Protein AF-0000000067511316 (afdb_homodimer)

pLDDT: mean 95.69, std 5.36, range [67.56, 98.88]

Radius of gyration: 19.48 Å; Cα contacts (8 Å, |Δi|>4): 584; chains: 2; bounding box: 43×62×42 Å

Nearest PDB structures (foldseek):
  1z4e-assembly1_B  TM=8.616E-01  e=7.089E-10  Halalkalibacterium halodurans C-125
  2dxq-assembly1_B  TM=8.647E-01  e=6.134E-09  Agrobacterium fabrum str. C58
  6yug-assembly1_B  TM=8.055E-01  e=1.923E-08  Cryptosporidium parvum Iowa II
  2b3v-assembly1_A  TM=7.896E-01  e=1.805E-08  Homo sapiens
  2q4v-assembly1_A  TM=8.116E-01  e=1.375E-07  Homo sapiens

Solvent-accessible surface area (backbone atoms only — not comparable to full-atom values): 16440 Å² total; per-residue (Å²): 74,81,44,77,72,53,80,86,40,46,70,51,48,44,50,32,35,34,75,50,71,65,42,80,50,56,67,67,58,29,48,53,35,45,67,58,43,75,76,33,88,55,47,46,69,40,24,32,22,40,81,87,78,60,45,70,44,30,40,34,34,32,31,65,36,77,51,62,63,53,75,46,26,30,35,51,77,44,76,41,42,31,72,95,58,52,96,68,54,55,70,58,51,47,51,50,51,50,49,52,53,35,46,75,70,65,32,36,30,41,31,39,72,41,55,63,83,45,56,68,60,50,52,54,42,45,73,72,62,29,47,67,85,42,53,24,35,39,34,39,33,59,59,66,80,54,88,82,83,128,74,79,44,78,72,54,80,85,41,45,70,53,49,45,50,33,34,34,73,50,70,65,41,81,50,55,68,66,58,28,48,52,34,44,65,59,42,74,76,32,89,55,47,46,68,43,25,32,22,40,82,87,77,60,44,71,44,30,40,36,35,31,31,65,37,77,52,63,62,53,74,45,25,31,35,51,75,43,76,42,41,32,72,94,59,52,95,68,55,54,68,58,50,48,52,51,52,50,49,52,53,36,46,75,69,65,32,35,30,42,31,36,72,41,54,64,83,45,58,68,59,50,53,53,41,45,75,72,62,29,46,67,86,42,52,24,35,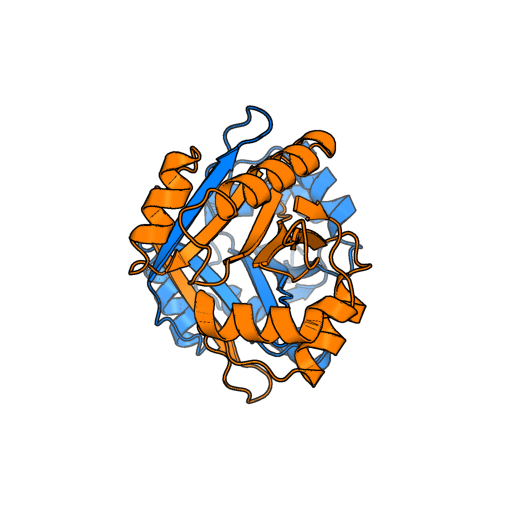38,34,41,32,60,59,66,81,56,88,81,81,129

Secondary structure (DSSP, 8-state):
-EE---GGGHHHHHHHIIIII-----HHHHHHHHHHHTT-TTEEEEEEE-TTT--EEEEEEEEEE--SSS--EEEEEEEEE-GGG-SSSHHHHHHHHHHHHHHHTT--EEEEEEETT-HHHHHHHHHTT-EEEEEEEEEEEESSS-----/-EE---GGGHHHHHHHIIIII-----HHHHHHHHHHHTT-TTEEEEEEE-TTT--EEEEEEEEEE--SSS--EEEEEEEEE-GGG-SSSHHHHHHHHHHHHHHHTT--EEEEEEETT-HHHHHHHHHTT-EEEEEEEEEEEESSS-----

Structure (mmCIF, N/CA/C/O backbone):
data_AF-0000000067511316-model_v1
#
loop_
_entity.id
_entity.type
_entity.pdbx_description
1 polymer 'N-acetyltransferase domain-containing protein'
#
loop_
_atom_site.group_PDB
_atom_site.id
_atom_site.type_symbol
_atom_site.label_atom_id
_atom_site.label_alt_id
_atom_site.label_comp_id
_atom_site.label_asym_id
_atom_site.label_entity_id
_atom_site.label_seq_id
_atom_site.pdbx_PDB_ins_code
_atom_site.Cartn_x
_atom_site.Cartn_y
_atom_site.Cartn_z
_atom_site.occupancy
_atom_site.B_iso_or_equiv
_atom_site.auth_seq_id
_atom_site.auth_comp_id
_atom_site.auth_asym_id
_atom_site.auth_atom_id
_atom_site.pdbx_PDB_model_num
ATOM 1 N N . MET A 1 1 ? 6.098 21.312 16.406 1 96.5 1 MET A N 1
ATOM 2 C CA . MET A 1 1 ? 6.863 20.25 17.062 1 96.5 1 MET A CA 1
ATOM 3 C C . MET A 1 1 ? 6.242 18.891 16.797 1 96.5 1 MET A C 1
ATOM 5 O O . MET A 1 1 ? 5.023 18.781 16.625 1 96.5 1 MET A O 1
ATOM 9 N N . LEU A 1 2 ? 7.082 17.859 16.734 1 98.38 2 LEU A N 1
ATOM 10 C CA . LEU A 1 2 ? 6.641 16.484 16.516 1 98.38 2 LEU A CA 1
ATOM 11 C C . LEU A 1 2 ? 5.957 15.93 17.75 1 98.38 2 LEU A C 1
ATOM 13 O O . LEU A 1 2 ? 6.438 16.125 18.875 1 98.38 2 LEU A O 1
ATOM 17 N N . ARG A 1 3 ? 4.859 15.258 17.594 1 98.06 3 ARG A N 1
ATOM 18 C CA . ARG A 1 3 ? 4.129 14.617 18.672 1 98.06 3 ARG A CA 1
ATOM 19 C C . ARG A 1 3 ? 3.199 13.531 18.141 1 98.06 3 ARG A C 1
ATOM 21 O O . ARG A 1 3 ? 2.982 13.43 16.938 1 98.06 3 ARG A O 1
ATOM 28 N N . PRO A 1 4 ? 2.674 12.656 19.078 1 97.56 4 PRO A N 1
ATOM 29 C CA . PRO A 1 4 ? 1.678 11.68 18.625 1 97.56 4 PRO A CA 1
ATOM 30 C C . PRO A 1 4 ? 0.375 12.328 18.172 1 97.56 4 PRO A C 1
ATOM 32 O O . PRO A 1 4 ? 0.027 13.422 18.641 1 97.56 4 PRO A O 1
ATOM 35 N N . LEU A 1 5 ? -0.287 11.711 17.25 1 97.56 5 LEU A N 1
ATOM 36 C CA . LEU A 1 5 ? -1.616 12.133 16.844 1 97.56 5 LEU A CA 1
ATOM 37 C C . LEU A 1 5 ? -2.645 11.867 17.938 1 97.56 5 LEU A C 1
ATOM 39 O O . LEU A 1 5 ? -2.553 10.867 18.641 1 97.56 5 LEU A O 1
ATOM 43 N N . SER A 1 6 ? -3.557 12.781 18.094 1 96.06 6 SER A N 1
ATOM 44 C CA . SER A 1 6 ? -4.625 12.602 19.078 1 96.06 6 SER A CA 1
ATOM 45 C C . SER A 1 6 ? -6 12.727 18.422 1 96.06 6 SER A C 1
ATOM 47 O O . SER A 1 6 ? -6.121 13.258 17.328 1 96.06 6 SER A O 1
ATOM 49 N N . LYS A 1 7 ? -6.973 12.242 19.156 1 96.44 7 LYS A N 1
ATOM 50 C CA . LYS A 1 7 ? -8.344 12.305 18.641 1 96.44 7 LYS A CA 1
ATOM 51 C C . LYS A 1 7 ? -8.773 13.75 18.422 1 96.44 7 LYS A C 1
ATOM 53 O O . LYS A 1 7 ? -9.539 14.047 17.5 1 96.44 7 LYS A O 1
ATOM 58 N N . THR A 1 8 ? -8.25 14.633 19.203 1 97 8 THR A N 1
ATOM 59 C CA . THR A 1 8 ? -8.617 16.047 19.125 1 97 8 THR A CA 1
ATOM 60 C C . THR A 1 8 ? -8.078 16.672 17.859 1 97 8 THR A C 1
ATOM 62 O O . THR A 1 8 ? -8.477 17.781 17.484 1 97 8 THR A O 1
ATOM 65 N N . ASP A 1 9 ? -7.227 15.984 17.109 1 98.38 9 ASP A N 1
ATOM 66 C CA . ASP A 1 9 ? -6.641 16.484 15.875 1 98.38 9 ASP A CA 1
ATOM 67 C C . ASP A 1 9 ? -7.562 16.234 14.688 1 98.38 9 ASP A C 1
ATOM 69 O O . ASP A 1 9 ? -7.352 16.781 13.602 1 98.38 9 ASP A O 1
ATOM 73 N N . CYS A 1 10 ? -8.625 15.492 14.867 1 98.25 10 CYS A N 1
ATOM 74 C CA . CYS A 1 10 ? -9.422 14.984 13.758 1 98.25 10 CYS A CA 1
ATOM 75 C C . CYS A 1 10 ? -10.023 16.125 12.938 1 98.25 10 CYS A C 1
ATOM 77 O O . CYS A 1 10 ? -9.969 16.109 11.711 1 98.25 10 CYS A O 1
ATOM 79 N N . PRO A 1 11 ? -10.547 17.188 13.57 1 98.12 11 PRO A N 1
ATOM 80 C CA . PRO A 1 11 ? -11.07 18.281 12.742 1 98.12 11 PRO A CA 1
ATOM 81 C C . PRO A 1 11 ? -9.992 18.922 11.867 1 98.12 11 PRO A C 1
ATOM 83 O O . PRO A 1 11 ? -10.242 19.219 10.695 1 98.12 11 PRO A O 1
ATOM 86 N N . MET A 1 12 ? -8.844 19.109 12.445 1 98.06 12 MET A N 1
ATOM 87 C CA . MET A 1 12 ? -7.77 19.719 11.664 1 98.06 12 MET A CA 1
ATOM 88 C C . MET A 1 12 ? -7.238 18.75 10.617 1 98.06 12 MET A C 1
ATOM 90 O O . MET A 1 12 ? -6.848 19.156 9.523 1 98.06 12 MET A O 1
ATOM 94 N N . LEU A 1 13 ? -7.234 17.406 10.938 1 98.19 13 LEU A N 1
ATOM 95 C CA . LEU A 1 13 ? -6.887 16.406 9.945 1 98.19 13 LEU A CA 1
ATOM 96 C C . LEU A 1 13 ? -7.797 16.5 8.727 1 98.19 13 LEU A C 1
ATOM 98 O O . LEU A 1 13 ? -7.332 16.391 7.59 1 98.19 13 LEU A O 1
ATOM 102 N N . GLN A 1 14 ? -9.062 16.688 9.016 1 98 14 GLN A N 1
ATOM 103 C CA . GLN A 1 14 ? -10.023 16.828 7.93 1 98 14 GLN A CA 1
ATOM 104 C C . GLN A 1 14 ? -9.656 18.016 7.035 1 98 14 GLN A C 1
ATOM 106 O O . GLN A 1 14 ? -9.672 17.891 5.805 1 98 14 GLN A O 1
ATOM 111 N N . GLU A 1 15 ? -9.32 19.109 7.633 1 97.94 15 GLU A N 1
ATOM 112 C CA . GLU A 1 15 ? -8.953 20.328 6.91 1 97.94 15 GLU A CA 1
ATOM 113 C C . GLU A 1 15 ? -7.676 20.109 6.098 1 97.94 15 GLU A C 1
ATOM 115 O O . GLU A 1 15 ? -7.602 20.516 4.934 1 97.94 15 GLU A O 1
ATOM 120 N N . ILE A 1 16 ? -6.719 19.484 6.688 1 98.06 16 ILE A N 1
ATOM 121 C CA . ILE A 1 16 ? -5.445 19.219 6.023 1 98.06 16 ILE A CA 1
ATOM 122 C C . ILE A 1 16 ? -5.668 18.312 4.816 1 98.06 16 ILE A C 1
ATOM 124 O O . ILE A 1 16 ? -5.152 18.578 3.729 1 98.06 16 ILE A O 1
ATOM 128 N N . ASN A 1 17 ? -6.473 17.219 5.008 1 96.5 17 ASN A N 1
ATOM 129 C CA . ASN A 1 17 ? -6.762 16.312 3.902 1 96.5 17 ASN A CA 1
ATOM 130 C C . ASN A 1 17 ? -7.445 17.031 2.746 1 96.5 17 ASN A C 1
ATOM 132 O O . ASN A 1 17 ? -7.098 16.828 1.583 1 96.5 17 ASN A O 1
ATOM 136 N N . ALA A 1 18 ? -8.336 17.906 3.051 1 96.25 18 ALA A N 1
ATOM 137 C CA . ALA A 1 18 ? -9.078 18.641 2.029 1 96.25 18 ALA A CA 1
ATOM 138 C C . ALA A 1 18 ? -8.18 19.641 1.314 1 96.25 18 ALA A C 1
ATOM 140 O O . ALA A 1 18 ? -8.117 19.656 0.083 1 96.25 18 ALA A O 1
ATOM 141 N N . LYS A 1 19 ? -7.418 20.422 2.008 1 96.75 19 LYS A N 1
ATOM 142 C CA . LYS A 1 19 ? -6.699 21.562 1.459 1 96.75 19 LYS A CA 1
ATOM 143 C C . LYS A 1 19 ? -5.367 21.125 0.849 1 96.75 19 LYS A C 1
ATOM 145 O O . LYS A 1 19 ? -4.926 21.703 -0.151 1 96.75 19 LYS A O 1
ATOM 150 N N . ALA A 1 20 ? -4.73 20.141 1.472 1 95.56 20 ALA A N 1
ATOM 151 C CA . ALA A 1 20 ? -3.381 19.781 1.038 1 95.56 20 ALA A CA 1
ATOM 152 C C . ALA A 1 20 ? -3.406 18.594 0.072 1 95.56 20 ALA A C 1
ATOM 154 O O . ALA A 1 20 ? -2.551 18.5 -0.811 1 95.56 20 ALA A O 1
ATOM 155 N N . LEU A 1 21 ? -4.391 17.688 0.245 1 92.75 21 LEU A N 1
ATOM 156 C CA . LEU A 1 21 ? -4.402 16.469 -0.565 1 92.75 21 LEU A CA 1
ATOM 157 C C . LEU A 1 21 ? -5.594 16.469 -1.519 1 92.75 21 LEU A C 1
ATOM 159 O O . LEU A 1 21 ? -5.613 15.703 -2.488 1 92.75 21 LEU A O 1
ATOM 163 N N . GLY A 1 22 ? -6.57 17.266 -1.251 1 92.25 22 GLY A N 1
ATOM 164 C CA . GLY A 1 22 ? -7.754 17.328 -2.094 1 92.25 22 GLY A CA 1
ATOM 165 C C . GLY A 1 22 ? -8.773 16.266 -1.774 1 92.25 22 GLY A C 1
ATOM 166 O O . GLY A 1 22 ? -9.617 15.93 -2.609 1 92.25 22 GLY A O 1
ATOM 167 N N . TYR A 1 23 ? -8.672 15.617 -0.625 1 92.06 23 TYR A N 1
ATOM 168 C CA . TYR A 1 23 ? -9.586 14.555 -0.234 1 92.06 23 TYR A CA 1
ATOM 169 C C . TYR A 1 23 ? -10.664 15.086 0.708 1 92.06 23 TYR A C 1
ATOM 171 O O . TYR A 1 23 ? -10.367 15.516 1.821 1 92.06 23 TYR A O 1
ATOM 179 N N . LEU A 1 24 ? -11.828 15.016 0.201 1 91.44 24 LEU A N 1
ATOM 180 C CA . LEU A 1 24 ? -12.969 15.398 1.026 1 91.44 24 LEU A CA 1
ATOM 181 C C . LEU A 1 24 ? -13.523 14.203 1.786 1 91.44 24 LEU A C 1
ATOM 183 O O . LEU A 1 24 ? -13.969 13.227 1.176 1 91.44 24 LEU A O 1
ATOM 187 N N . VAL A 1 25 ? -13.43 14.203 3.07 1 92.81 25 VAL A N 1
ATOM 188 C CA . VAL A 1 25 ? -13.891 13.117 3.92 1 92.81 25 VAL A CA 1
ATOM 189 C C . VAL A 1 25 ? -14.766 13.672 5.047 1 92.81 25 VAL A C 1
ATOM 191 O O . VAL A 1 25 ? -14.516 14.773 5.547 1 92.81 25 VAL A O 1
ATOM 194 N N . SER A 1 26 ? -15.805 12.969 5.375 1 95.31 26 SER A N 1
ATOM 195 C CA . SER A 1 26 ? -16.609 13.383 6.523 1 95.31 26 SER A CA 1
ATOM 196 C C . SER A 1 26 ? -15.828 13.227 7.824 1 95.31 26 SER A C 1
ATOM 198 O O . SER A 1 26 ? -15 12.32 7.953 1 95.31 26 SER A O 1
ATOM 200 N N . LEU A 1 27 ? -16.125 14.117 8.742 1 97.19 27 LEU A N 1
ATOM 201 C CA . LEU A 1 27 ? -15.477 14.031 10.047 1 97.19 27 LEU A CA 1
ATOM 202 C C . LEU A 1 27 ? -15.812 12.703 10.727 1 97.19 27 LEU A C 1
ATOM 204 O O . LEU A 1 27 ? -14.961 12.109 11.391 1 97.19 27 LEU A O 1
ATOM 208 N N . ASP A 1 28 ? -17 12.227 10.508 1 97.25 28 ASP A N 1
ATOM 209 C CA . ASP A 1 28 ? -17.438 10.961 11.094 1 97.25 28 ASP A CA 1
ATOM 210 C C . ASP A 1 28 ? -16.578 9.797 10.586 1 97.25 28 ASP A C 1
ATOM 212 O O . ASP A 1 28 ? -16.094 8.992 11.383 1 97.25 28 ASP A O 1
ATOM 216 N N . LEU A 1 29 ? -16.422 9.734 9.336 1 95.25 29 LEU A N 1
ATOM 217 C CA . LEU A 1 29 ? -15.602 8.672 8.766 1 95.25 29 LEU A CA 1
ATOM 218 C C . LEU A 1 29 ? -14.156 8.789 9.242 1 95.25 29 LEU A C 1
ATOM 220 O O . LEU A 1 29 ? -13.539 7.789 9.617 1 95.25 29 LEU A O 1
ATOM 224 N N . LEU A 1 30 ? -13.664 9.992 9.242 1 97.19 30 LEU A N 1
ATOM 225 C CA . LEU A 1 30 ? -12.289 10.234 9.664 1 97.19 30 LEU A CA 1
ATOM 226 C C . LEU A 1 30 ? -12.078 9.789 11.109 1 97.19 30 LEU A C 1
ATOM 228 O O . LEU A 1 30 ? -11.094 9.117 11.422 1 97.19 30 LEU A O 1
ATOM 232 N N . GLU A 1 31 ? -12.969 10.117 11.984 1 97.94 31 GLU A N 1
ATOM 233 C CA . GLU A 1 31 ? -12.852 9.742 13.391 1 97.94 31 GLU A CA 1
ATOM 234 C C . GLU A 1 31 ? -12.922 8.227 13.57 1 97.94 31 GLU A C 1
ATOM 236 O O . GLU A 1 31 ? -12.203 7.664 14.398 1 97.94 31 GLU A O 1
ATOM 241 N N . ARG A 1 32 ? -13.758 7.613 12.82 1 97 32 ARG A N 1
ATOM 242 C CA . ARG A 1 32 ? -13.859 6.156 12.875 1 97 32 ARG A CA 1
ATOM 243 C C . ARG A 1 32 ? -12.555 5.504 12.422 1 97 32 ARG A C 1
ATOM 245 O O . ARG A 1 32 ? -12.07 4.574 13.07 1 97 32 ARG A O 1
ATOM 252 N N . GLN A 1 33 ? -12.078 6.016 11.336 1 97.44 33 GLN A N 1
ATOM 253 C CA . GLN A 1 33 ? -10.805 5.504 10.836 1 97.44 33 GLN A CA 1
ATOM 254 C C . GLN A 1 33 ? -9.688 5.711 11.859 1 97.44 33 GLN A C 1
ATOM 256 O O . GLN A 1 33 ? -8.914 4.797 12.133 1 97.44 33 GLN A O 1
ATOM 261 N N . TYR A 1 34 ? -9.648 6.941 12.398 1 98.06 34 TYR A N 1
ATOM 262 C CA . TYR A 1 34 ? -8.641 7.273 13.398 1 98.06 34 TYR A CA 1
ATOM 263 C C . TYR A 1 34 ? -8.688 6.285 14.562 1 98.06 34 TYR A C 1
ATOM 265 O O . TYR A 1 34 ? -7.656 5.723 14.945 1 98.06 34 TYR A O 1
ATOM 273 N N . GLU A 1 35 ? -9.797 6.023 15.125 1 97.62 35 GLU A N 1
ATOM 274 C CA . GLU A 1 35 ? -9.961 5.168 16.297 1 97.62 35 GLU A CA 1
ATOM 275 C C . GLU A 1 35 ? -9.5 3.742 16.016 1 97.62 35 GLU A C 1
ATOM 277 O O . GLU A 1 35 ? -8.891 3.1 16.859 1 97.62 35 GLU A O 1
ATOM 282 N N . ARG A 1 36 ? -9.742 3.326 14.898 1 97.12 36 ARG A N 1
ATOM 283 C CA . ARG A 1 36 ? -9.391 1.958 14.531 1 97.12 36 ARG A CA 1
ATOM 284 C C . ARG A 1 36 ? -7.898 1.832 14.242 1 97.12 36 ARG A C 1
ATOM 286 O O . ARG A 1 36 ? -7.25 0.886 14.695 1 97.12 36 ARG A O 1
ATOM 293 N N . LEU A 1 37 ? -7.34 2.828 13.586 1 97.94 37 LEU A N 1
ATOM 294 C CA . LEU A 1 37 ? -6.012 2.689 13 1 97.94 37 LEU A CA 1
ATOM 295 C C . LEU A 1 37 ? -4.934 3.121 13.992 1 97.94 37 LEU A C 1
ATOM 297 O O . LEU A 1 37 ? -3.801 2.643 13.93 1 97.94 37 LEU A O 1
ATOM 301 N N . ILE A 1 38 ? -5.324 3.951 14.922 1 97.44 38 ILE A N 1
ATOM 302 C CA . ILE A 1 38 ? -4.32 4.547 15.797 1 97.44 38 ILE A CA 1
ATOM 303 C C . ILE A 1 38 ? -3.691 3.465 16.672 1 97.44 38 ILE A C 1
ATOM 305 O O . ILE A 1 38 ? -2.523 3.566 17.047 1 97.44 38 ILE A O 1
ATOM 309 N N . GLU A 1 39 ? -4.398 2.4 16.953 1 94.75 39 GLU A N 1
ATOM 310 C CA . GLU A 1 39 ? -3.902 1.345 17.828 1 94.75 39 GLU A CA 1
ATOM 311 C C . GLU A 1 39 ? -3.418 0.142 17.016 1 94.75 39 GLU A C 1
ATOM 313 O O . GLU A 1 39 ? -2.941 -0.842 17.594 1 94.75 39 GLU A O 1
ATOM 318 N N . ASP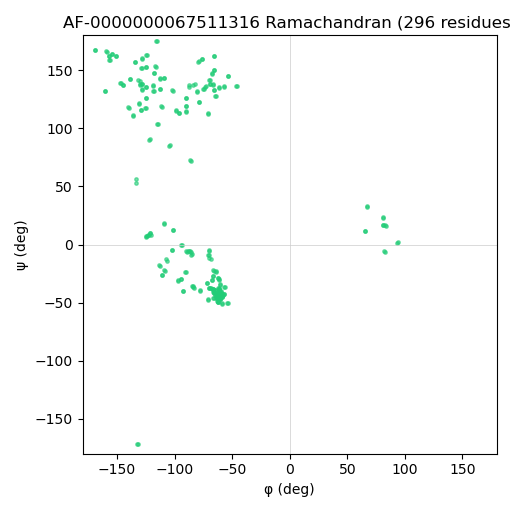 A 1 40 ? -3.59 0.194 15.789 1 96.94 40 ASP A N 1
ATOM 319 C CA . ASP A 1 40 ? -3.18 -0.898 14.906 1 96.94 40 ASP A CA 1
ATOM 320 C C . ASP A 1 40 ? -1.678 -0.856 14.641 1 96.94 40 ASP A C 1
ATOM 322 O O . ASP A 1 40 ? -1.165 0.123 14.102 1 96.94 40 ASP A O 1
ATOM 326 N N . CYS A 1 41 ? -0.934 -1.911 14.945 1 95.31 41 CYS A N 1
ATOM 327 C CA . CYS A 1 41 ? 0.523 -1.957 14.891 1 95.31 41 CYS A CA 1
ATOM 328 C C . CYS A 1 41 ? 1.022 -1.934 13.453 1 95.31 41 CYS A C 1
ATOM 330 O O . CYS A 1 41 ? 2.223 -1.79 13.211 1 95.31 41 CYS A O 1
ATOM 332 N N . HIS A 1 42 ? 0.127 -1.988 12.5 1 97.81 42 HIS A N 1
ATOM 333 C CA . HIS A 1 42 ? 0.523 -1.948 11.094 1 97.81 42 HIS A CA 1
ATOM 334 C C . HIS A 1 42 ? 0.586 -0.514 10.578 1 97.81 42 HIS A C 1
ATOM 336 O O . HIS A 1 42 ? 1.006 -0.275 9.445 1 97.81 42 HIS A O 1
ATOM 342 N N . HIS A 1 43 ? 0.154 0.404 11.445 1 98.56 43 HIS A N 1
ATOM 343 C CA . HIS A 1 43 ? 0.081 1.792 11 1 98.56 43 HIS A CA 1
ATOM 344 C C . HIS A 1 43 ? 1.011 2.682 11.82 1 98.56 43 HIS A C 1
ATOM 346 O O . HIS A 1 43 ? 1.245 2.42 13.008 1 98.56 43 HIS A O 1
ATOM 352 N N . TYR A 1 44 ? 1.543 3.709 11.172 1 98.5 44 TYR A N 1
ATOM 353 C CA . TYR A 1 44 ? 2.43 4.711 11.75 1 98.5 44 TYR A CA 1
ATOM 354 C C . TYR A 1 44 ? 1.885 6.117 11.531 1 98.5 44 TYR A C 1
ATOM 356 O O . TYR A 1 44 ? 1.563 6.492 10.398 1 98.5 44 TYR A O 1
ATOM 364 N N . PHE A 1 45 ? 1.77 6.824 12.617 1 98.5 45 PHE A N 1
ATOM 365 C CA . PHE A 1 45 ? 1.29 8.203 12.57 1 98.5 45 PHE A CA 1
ATOM 366 C C . PHE A 1 45 ? 2.238 9.133 13.312 1 98.5 45 PHE A C 1
ATOM 368 O O . PHE A 1 45 ? 2.75 8.781 14.383 1 98.5 45 PHE A O 1
ATOM 375 N N . LEU A 1 46 ? 2.463 10.273 12.711 1 98.5 46 LEU A N 1
ATOM 376 C CA . LEU A 1 46 ? 3.131 11.367 13.406 1 98.5 46 LEU A CA 1
ATOM 377 C C . LEU A 1 46 ? 2.467 12.703 13.078 1 98.5 46 LEU A C 1
ATOM 379 O O . LEU A 1 46 ? 2.025 12.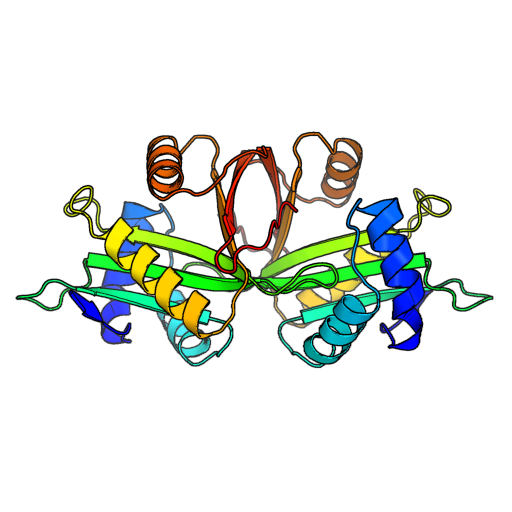922 11.953 1 98.5 46 LEU A O 1
ATOM 383 N N . ALA A 1 47 ? 2.408 13.531 14.102 1 98.75 47 ALA A N 1
ATOM 384 C CA . ALA A 1 47 ? 1.855 14.875 13.961 1 98.75 47 ALA A CA 1
ATOM 385 C C . ALA A 1 47 ? 2.938 15.938 14.148 1 98.75 47 ALA A C 1
ATOM 387 O O . ALA A 1 47 ? 3.918 15.711 14.867 1 98.75 47 ALA A O 1
ATOM 388 N N . TYR A 1 48 ? 2.828 16.969 13.383 1 98.88 48 TYR A N 1
ATOM 389 C CA . TYR A 1 48 ? 3.576 18.188 13.633 1 98.88 48 TYR A CA 1
ATOM 390 C C . TYR A 1 48 ? 2.646 19.328 14.062 1 98.88 48 TYR A C 1
ATOM 392 O O . TYR A 1 48 ? 1.756 19.719 13.305 1 98.88 48 TYR A O 1
ATOM 400 N N . ALA A 1 49 ? 2.875 19.859 15.32 1 98.56 49 ALA A N 1
ATOM 401 C CA . ALA A 1 49 ? 1.975 20.859 15.875 1 98.56 49 ALA A CA 1
ATOM 402 C C . ALA A 1 49 ? 2.705 22.172 16.109 1 98.56 49 ALA A C 1
ATOM 404 O O . ALA A 1 49 ? 3.93 22.203 16.25 1 98.56 49 ALA A O 1
ATOM 405 N N . ASP A 1 50 ? 1.904 23.203 16.062 1 97.94 50 ASP A N 1
ATOM 406 C CA . ASP A 1 50 ? 2.424 24.516 16.438 1 97.94 50 ASP A CA 1
ATOM 407 C C . ASP A 1 50 ? 2.889 24.516 17.891 1 97.94 50 ASP A C 1
ATOM 409 O O . ASP A 1 50 ? 2.178 24.047 18.781 1 97.94 50 ASP A O 1
ATOM 413 N N . LYS A 1 51 ? 4.027 25.094 18.094 1 95.69 51 LYS A N 1
ATOM 414 C CA . LYS A 1 51 ? 4.633 25.047 19.422 1 95.69 51 LYS A CA 1
ATOM 415 C C . LYS A 1 51 ? 3.822 25.859 20.422 1 95.69 51 LYS A C 1
ATOM 417 O O . LYS A 1 51 ? 3.766 25.516 21.609 1 95.69 51 LYS A O 1
ATOM 422 N N . ASP A 1 52 ? 3.209 26.844 19.969 1 96.06 52 ASP A N 1
ATOM 423 C CA . ASP A 1 52 ? 2.533 27.781 20.859 1 96.06 52 ASP A CA 1
ATOM 424 C C . ASP A 1 52 ? 1.068 27.391 21.047 1 96.06 52 ASP A C 1
ATOM 426 O O . ASP A 1 52 ? 0.558 27.406 22.172 1 96.06 52 ASP A O 1
ATOM 430 N N . THR A 1 53 ? 0.345 26.953 20.031 1 96.31 53 THR A N 1
ATOM 431 C CA . THR A 1 53 ? -1.096 26.734 20.094 1 96.31 53 THR A CA 1
ATOM 432 C C . THR A 1 53 ? -1.409 25.234 20.109 1 96.31 53 THR A C 1
ATOM 434 O O . THR A 1 53 ? -2.547 24.844 20.375 1 96.31 53 THR A O 1
ATOM 437 N N . ASN A 1 54 ? -0.417 24.359 19.812 1 97.25 54 ASN A N 1
ATOM 438 C CA . ASN A 1 54 ? -0.565 22.922 19.719 1 97.25 54 ASN A CA 1
ATOM 439 C C . ASN A 1 54 ? -1.487 22.531 18.562 1 97.25 54 ASN A C 1
ATOM 441 O O . ASN A 1 54 ? -1.937 21.375 18.484 1 97.25 54 ASN A O 1
ATOM 445 N N . GLN A 1 55 ? -1.781 23.5 17.719 1 97.38 55 GLN A N 1
ATOM 446 C CA . GLN A 1 55 ? -2.59 23.219 16.531 1 97.38 55 GLN A CA 1
ATOM 447 C C . GLN A 1 55 ? -1.847 22.297 15.555 1 97.38 55 GLN A C 1
ATOM 449 O O . GLN A 1 55 ? -0.648 22.484 15.328 1 97.38 55 GLN A O 1
ATOM 454 N N . LEU A 1 56 ? -2.617 21.297 15.117 1 98.69 56 LEU A N 1
ATOM 455 C CA . LEU A 1 56 ? -2.021 20.406 14.117 1 98.69 56 LEU A CA 1
ATOM 456 C C . LEU A 1 56 ? -1.742 21.156 12.82 1 98.69 56 LEU A C 1
ATOM 458 O O . LEU A 1 56 ? -2.637 21.797 12.266 1 98.69 56 LEU A O 1
ATOM 462 N N . LEU A 1 57 ? -0.476 21.062 12.305 1 98.75 57 LEU A N 1
ATOM 463 C CA . LEU A 1 57 ? -0.08 21.766 11.086 1 98.75 57 LEU A CA 1
ATOM 464 C C . LEU A 1 57 ? 0.16 20.781 9.953 1 98.75 57 LEU A C 1
ATOM 466 O O . LEU A 1 57 ? 0.093 21.156 8.773 1 98.75 57 LEU A O 1
ATOM 470 N N . GLY A 1 58 ? 0.489 19.609 10.242 1 98.81 58 GLY A N 1
ATOM 471 C CA . GLY A 1 58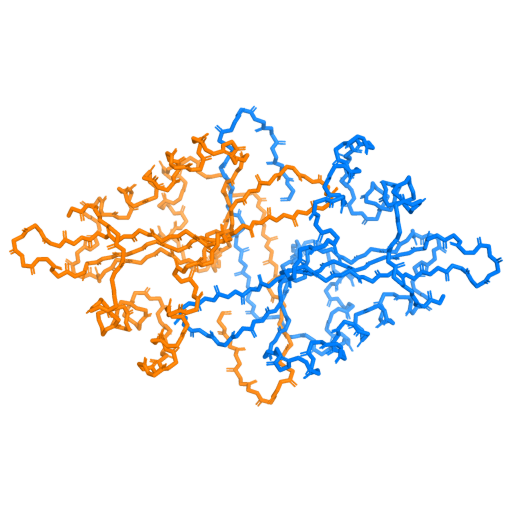 ? 0.761 18.562 9.281 1 98.81 58 GLY A CA 1
ATOM 472 C C . GLY A 1 58 ? 0.875 17.188 9.914 1 98.81 58 GLY A C 1
ATOM 473 O O . GLY A 1 58 ? 0.935 17.062 11.141 1 98.81 58 GLY A O 1
ATOM 474 N N . TYR A 1 59 ? 0.862 16.125 9.102 1 98.88 59 TYR A N 1
ATOM 475 C CA . TYR A 1 59 ? 0.971 14.758 9.609 1 98.88 59 TYR A CA 1
ATOM 476 C C . TYR A 1 59 ? 1.557 13.828 8.555 1 98.88 59 TYR A C 1
ATOM 478 O O . TYR A 1 59 ? 1.677 14.211 7.387 1 98.88 59 TYR A O 1
ATOM 486 N N . VAL A 1 60 ? 1.984 12.719 9.008 1 98.81 60 VAL A N 1
ATOM 487 C CA . VAL A 1 60 ? 2.416 11.633 8.133 1 98.81 60 VAL A CA 1
ATOM 488 C C . VAL A 1 60 ? 1.731 10.328 8.547 1 98.81 60 VAL A C 1
ATOM 490 O O . VAL A 1 60 ? 1.497 10.094 9.734 1 98.81 60 VAL A O 1
ATOM 493 N N . HIS A 1 61 ? 1.292 9.578 7.637 1 98.81 61 HIS A N 1
ATOM 494 C CA . HIS A 1 61 ? 0.667 8.273 7.816 1 98.81 61 HIS A CA 1
ATOM 495 C C . HIS A 1 61 ? 1.284 7.238 6.883 1 98.81 61 HIS A C 1
ATOM 497 O O . HIS A 1 61 ? 1.323 7.434 5.668 1 98.81 61 HIS A O 1
ATOM 503 N N . ALA A 1 62 ? 1.836 6.184 7.43 1 98.81 62 ALA A N 1
ATOM 504 C CA . ALA A 1 62 ? 2.359 5.055 6.664 1 98.81 62 ALA A CA 1
ATOM 505 C C . ALA A 1 62 ? 1.797 3.732 7.184 1 98.81 62 ALA A C 1
ATOM 507 O O . ALA A 1 62 ? 1.359 3.645 8.328 1 98.81 62 ALA A O 1
ATOM 508 N N . GLU A 1 63 ? 1.713 2.814 6.332 1 98.69 63 GLU A N 1
ATOM 509 C CA . GLU A 1 63 ? 1.291 1.463 6.691 1 98.69 63 GLU A CA 1
ATOM 510 C C . GLU A 1 63 ? 2.324 0.428 6.254 1 98.69 63 GLU A C 1
ATOM 512 O O . GLU A 1 63 ? 3.08 0.658 5.309 1 98.69 63 GLU A O 1
ATOM 517 N N . ARG A 1 64 ? 2.344 -0.684 6.984 1 98.38 64 ARG A N 1
ATOM 518 C CA . ARG A 1 64 ? 3.252 -1.766 6.617 1 98.38 64 ARG A CA 1
ATOM 519 C C . ARG A 1 64 ? 3.004 -2.229 5.188 1 98.38 64 ARG A C 1
ATOM 521 O O . ARG A 1 64 ? 1.856 -2.326 4.75 1 98.38 64 ARG A O 1
ATOM 528 N N . TYR A 1 65 ? 4.023 -2.416 4.488 1 98.12 65 TYR A N 1
ATOM 529 C CA . TYR A 1 65 ? 4.07 -3.014 3.158 1 98.12 65 TYR A CA 1
ATOM 530 C C . TYR A 1 65 ? 4.828 -4.336 3.182 1 98.12 65 TYR A C 1
ATOM 532 O O . TYR A 1 65 ? 6.062 -4.352 3.223 1 98.12 65 TYR A O 1
ATOM 540 N N . GLU A 1 66 ? 4.113 -5.434 3.141 1 97.69 66 GLU A N 1
ATOM 541 C CA . GLU A 1 66 ? 4.703 -6.75 3.369 1 97.69 66 GLU A CA 1
ATOM 542 C C . GLU A 1 66 ? 4.328 -7.723 2.254 1 97.69 66 GLU A C 1
ATOM 544 O O . GLU A 1 66 ? 3.15 -8.023 2.051 1 97.69 66 GLU A O 1
ATOM 549 N N . THR A 1 67 ? 5.312 -8.148 1.544 1 96.81 67 THR A N 1
ATOM 550 C CA . THR A 1 67 ? 5.129 -9.039 0.405 1 96.81 67 THR A CA 1
ATOM 551 C C . THR A 1 67 ? 5.805 -10.383 0.654 1 96.81 67 THR A C 1
ATOM 553 O O . THR A 1 67 ? 6.453 -10.57 1.686 1 96.81 67 THR A O 1
ATOM 556 N N . LEU A 1 68 ? 5.637 -11.305 -0.237 1 96.12 68 LEU A N 1
ATOM 557 C CA . LEU A 1 68 ? 6.277 -12.609 -0.156 1 96.12 68 LEU A CA 1
ATOM 558 C C . LEU A 1 68 ? 7.652 -12.578 -0.812 1 96.12 68 LEU A C 1
ATOM 560 O O . LEU A 1 68 ? 8.422 -13.539 -0.689 1 96.12 68 LEU A O 1
ATOM 564 N N . TYR A 1 69 ? 8.016 -11.438 -1.448 1 93.75 69 TYR A N 1
ATOM 565 C CA . TYR A 1 69 ? 9.211 -11.461 -2.277 1 93.75 69 TYR A CA 1
ATOM 566 C C . TYR A 1 69 ? 10.195 -10.383 -1.849 1 93.75 69 TYR A C 1
ATOM 568 O O . TYR A 1 69 ? 11.188 -10.125 -2.539 1 93.75 69 TYR A O 1
ATOM 576 N N . ALA A 1 70 ? 9.953 -9.68 -0.767 1 92.75 70 ALA A N 1
ATOM 577 C CA . ALA A 1 70 ? 10.852 -8.633 -0.292 1 92.75 70 ALA A CA 1
ATOM 578 C C . ALA A 1 70 ? 10.766 -8.484 1.225 1 92.75 70 ALA A C 1
ATOM 580 O O . ALA A 1 70 ? 9.812 -8.961 1.851 1 92.75 70 ALA A O 1
ATOM 581 N N . SER A 1 71 ? 11.789 -7.844 1.741 1 94.06 71 SER A N 1
ATOM 582 C CA . SER A 1 71 ? 11.75 -7.461 3.15 1 94.06 71 SER A CA 1
ATOM 583 C C . SER A 1 71 ? 10.664 -6.422 3.412 1 94.06 71 SER A C 1
ATOM 585 O O . SER A 1 71 ? 10.195 -5.758 2.484 1 94.06 71 SER A O 1
ATOM 587 N N . ASP A 1 72 ? 10.305 -6.293 4.652 1 96.12 72 ASP A N 1
ATOM 588 C CA . ASP A 1 72 ? 9.195 -5.426 5.039 1 96.12 72 ASP A CA 1
ATOM 589 C C . ASP A 1 72 ? 9.555 -3.955 4.828 1 96.12 72 ASP A C 1
ATOM 591 O O . ASP A 1 72 ? 10.672 -3.533 5.113 1 96.12 72 ASP A O 1
ATOM 595 N N . GLY A 1 73 ? 8.625 -3.26 4.332 1 97.31 73 GLY A N 1
ATOM 596 C CA . GLY A 1 73 ? 8.734 -1.816 4.199 1 97.31 73 GLY A CA 1
ATOM 597 C C . GLY A 1 73 ? 7.504 -1.077 4.703 1 97.31 73 GLY A C 1
ATOM 598 O O . GLY A 1 73 ? 6.668 -1.657 5.398 1 97.31 73 GLY A O 1
ATOM 599 N N . LEU A 1 74 ? 7.508 0.188 4.449 1 98.5 74 LEU A N 1
ATOM 600 C CA . LEU A 1 74 ? 6.344 1.034 4.699 1 98.5 74 LEU A CA 1
ATOM 601 C C . LEU A 1 74 ? 5.836 1.657 3.404 1 98.5 74 LEU A C 1
ATOM 603 O O . LEU A 1 74 ? 6.633 2.053 2.547 1 98.5 74 LEU A O 1
ATOM 607 N N . ASN A 1 75 ? 4.582 1.641 3.271 1 98.38 75 ASN A N 1
ATOM 608 C CA . ASN A 1 75 ? 3.912 2.43 2.244 1 98.38 75 ASN A CA 1
ATOM 609 C C . ASN A 1 75 ? 3.416 3.764 2.795 1 98.38 75 ASN A C 1
ATOM 611 O O . ASN A 1 75 ? 2.607 3.793 3.727 1 98.38 75 ASN A O 1
ATOM 615 N N . LEU A 1 76 ? 4.016 4.859 2.318 1 98.38 76 LEU A N 1
ATOM 616 C CA . LEU A 1 76 ? 3.582 6.195 2.719 1 98.38 76 LEU A CA 1
ATOM 617 C C . LEU A 1 76 ? 2.229 6.535 2.104 1 98.38 76 LEU A C 1
ATOM 619 O O . LEU A 1 76 ? 2.117 6.688 0.885 1 98.38 76 LEU A O 1
ATOM 623 N N . LEU A 1 77 ? 1.167 6.652 2.949 1 97.69 77 LEU A N 1
ATOM 624 C CA . LEU A 1 77 ? -0.208 6.828 2.494 1 97.69 77 LEU A CA 1
ATOM 625 C C . LEU A 1 77 ? -0.578 8.305 2.447 1 97.69 77 LEU A C 1
ATOM 627 O O . LEU A 1 77 ? -1.449 8.711 1.673 1 97.69 77 LEU A O 1
ATOM 631 N N . GLY A 1 78 ? 0.053 9.055 3.332 1 96.94 78 GLY A N 1
ATOM 632 C CA . GLY A 1 78 ? -0.218 10.484 3.377 1 96.94 78 GLY A CA 1
ATOM 633 C C . GLY A 1 78 ? 0.875 11.273 4.07 1 96.94 78 GLY A C 1
ATOM 634 O O . GLY A 1 78 ? 1.391 10.859 5.109 1 96.94 78 GLY A O 1
ATOM 635 N N . LEU A 1 79 ? 1.282 12.289 3.496 1 98.44 79 LEU A N 1
ATOM 636 C CA . LEU A 1 79 ? 2.115 13.359 4.035 1 98.44 79 LEU A CA 1
ATOM 637 C C . LEU A 1 79 ? 1.58 14.727 3.625 1 98.44 79 LEU A C 1
ATOM 639 O O . LEU A 1 79 ? 1.617 15.078 2.445 1 98.44 79 LEU A O 1
ATOM 643 N N . ALA A 1 80 ? 1.076 15.438 4.633 1 98.12 80 ALA A N 1
ATOM 644 C CA . ALA A 1 80 ? 0.396 16.688 4.289 1 98.12 80 ALA A CA 1
ATOM 645 C C . ALA A 1 80 ? 0.635 17.75 5.352 1 98.12 80 ALA A C 1
ATOM 647 O O . ALA A 1 80 ? 0.647 17.453 6.551 1 98.12 80 ALA A O 1
ATOM 648 N N . VAL A 1 81 ? 0.877 18.891 4.887 1 98.62 81 VAL A N 1
ATOM 649 C CA . VAL A 1 81 ? 1.057 20.078 5.711 1 98.62 81 VAL A CA 1
ATOM 650 C C . VAL A 1 81 ? 0.086 21.172 5.258 1 98.62 81 VAL A C 1
ATOM 652 O O . VAL A 1 81 ? -0.128 21.359 4.059 1 98.62 81 VAL A O 1
ATOM 655 N N . LEU A 1 82 ? -0.559 21.828 6.207 1 98.12 82 LEU A N 1
ATOM 656 C CA . LEU A 1 82 ? -1.407 22.969 5.848 1 98.12 82 LEU A CA 1
ATOM 657 C C . LEU A 1 82 ? -0.695 23.891 4.863 1 98.12 82 LEU A C 1
ATOM 659 O O . LEU A 1 82 ? 0.48 24.219 5.047 1 98.12 82 LEU A O 1
ATOM 663 N N . PRO A 1 83 ? -1.422 24.344 3.838 1 97.25 83 PRO A N 1
ATOM 664 C CA . PRO A 1 83 ? -0.778 25.109 2.777 1 97.25 83 PRO A CA 1
ATOM 665 C C . PRO A 1 83 ? -0.058 26.359 3.309 1 97.25 83 PRO A C 1
ATOM 667 O O . PRO A 1 83 ? 1.063 26.641 2.889 1 97.25 83 PRO A O 1
ATOM 670 N N . ALA A 1 84 ? -0.568 27.031 4.277 1 96.81 84 ALA A N 1
ATOM 671 C CA . ALA A 1 84 ? -0.008 28.266 4.824 1 96.81 84 ALA A CA 1
ATOM 672 C C . ALA A 1 84 ? 1.303 28 5.555 1 96.81 84 ALA A C 1
ATOM 674 O O . ALA A 1 84 ? 2.068 28.922 5.836 1 96.81 84 ALA A O 1
ATOM 675 N N . TYR A 1 85 ? 1.596 26.781 5.801 1 97.56 85 TYR A N 1
ATOM 676 C CA . TYR A 1 85 ? 2.762 26.438 6.609 1 97.56 85 TYR A CA 1
ATOM 677 C C . TYR A 1 85 ? 3.729 25.562 5.832 1 97.56 85 TYR A C 1
ATOM 679 O O . TYR A 1 85 ? 4.621 24.938 6.414 1 97.56 85 TYR A O 1
ATOM 687 N N . GLN A 1 86 ? 3.475 25.422 4.531 1 96 86 GLN A N 1
ATOM 688 C CA . GLN A 1 86 ? 4.344 24.609 3.695 1 96 86 GLN A CA 1
ATOM 689 C C . GLN A 1 86 ? 5.645 25.344 3.369 1 96 86 GLN A C 1
ATOM 691 O O . GLN A 1 86 ? 5.758 26.547 3.605 1 96 86 GLN A O 1
ATOM 696 N N . ARG A 1 87 ? 6.652 24.609 2.998 1 95.56 87 ARG A N 1
ATOM 697 C CA . ARG A 1 87 ? 7.969 25.125 2.627 1 95.56 87 ARG A CA 1
ATOM 698 C C . ARG A 1 87 ? 8.68 25.734 3.832 1 95.56 87 ARG A C 1
ATOM 700 O O . ARG A 1 87 ? 9.328 26.766 3.717 1 95.56 87 ARG A O 1
ATOM 707 N N . ARG A 1 88 ? 8.398 25.141 4.973 1 96.38 88 ARG A N 1
ATOM 708 C CA . ARG A 1 88 ? 9.031 25.578 6.219 1 96.38 88 ARG A CA 1
ATOM 709 C C . ARG A 1 88 ? 9.742 24.406 6.898 1 96.38 88 ARG A C 1
ATOM 711 O O . ARG A 1 88 ? 10.086 24.484 8.086 1 96.38 88 ARG A O 1
ATOM 718 N N . GLY A 1 89 ? 9.805 23.312 6.219 1 97.69 89 GLY A N 1
ATOM 719 C CA . GLY A 1 89 ? 10.562 22.172 6.73 1 97.69 89 GLY A CA 1
ATOM 720 C C . GLY A 1 89 ? 9.711 21.188 7.516 1 97.69 89 GLY A C 1
ATOM 721 O O . GLY A 1 89 ? 10.227 20.203 8.031 1 97.69 89 GLY A O 1
ATOM 722 N N . ILE A 1 90 ? 8.469 21.406 7.621 1 98.44 90 ILE A N 1
ATOM 723 C CA . ILE A 1 90 ? 7.574 20.562 8.406 1 98.44 90 ILE A CA 1
ATOM 724 C C . ILE A 1 90 ? 7.473 19.172 7.758 1 98.44 90 ILE A C 1
ATOM 726 O O . ILE A 1 90 ? 7.582 18.156 8.445 1 98.44 90 ILE A O 1
ATOM 730 N N . GLY A 1 91 ? 7.281 19.156 6.41 1 98.5 91 GLY A N 1
ATOM 731 C CA . GLY A 1 91 ? 7.215 17.875 5.703 1 98.5 91 GLY A CA 1
ATOM 732 C C . GLY A 1 91 ? 8.461 17.031 5.883 1 98.5 91 GLY A C 1
ATOM 733 O O . GLY A 1 91 ? 8.359 15.836 6.156 1 98.5 91 GLY A O 1
ATOM 734 N N . SER A 1 92 ? 9.609 17.672 5.789 1 98.5 92 SER A N 1
ATOM 735 C CA . SER A 1 92 ? 10.875 16.969 5.949 1 98.5 92 SER A CA 1
ATOM 736 C C . SER A 1 92 ? 11.047 16.453 7.375 1 98.5 92 SER A C 1
ATOM 738 O O . SER A 1 92 ? 11.555 15.352 7.586 1 98.5 92 SER A O 1
ATOM 740 N N . ALA A 1 93 ? 10.625 17.234 8.344 1 98.69 93 ALA A N 1
ATOM 741 C CA . ALA A 1 93 ? 10.719 16.828 9.742 1 98.69 93 ALA A CA 1
ATOM 742 C C . ALA A 1 93 ? 9.867 15.586 10.008 1 98.69 93 ALA A C 1
ATOM 744 O O . ALA A 1 93 ? 10.312 14.648 10.672 1 98.69 93 ALA A O 1
ATOM 745 N N . LEU A 1 94 ? 8.688 15.586 9.484 1 98.81 94 LEU A N 1
ATOM 746 C CA . LEU A 1 94 ? 7.766 14.461 9.641 1 98.81 94 LEU A CA 1
ATOM 747 C C . LEU A 1 94 ? 8.344 13.195 9 1 98.81 94 LEU A C 1
ATOM 749 O O . LEU A 1 94 ? 8.375 12.141 9.633 1 98.81 94 LEU A O 1
ATOM 753 N N . LEU A 1 95 ? 8.812 13.32 7.742 1 98.75 95 LEU A N 1
ATOM 754 C CA . LEU A 1 95 ? 9.32 12.164 7.004 1 98.75 95 LEU A CA 1
ATOM 755 C C . LEU A 1 95 ? 10.594 11.625 7.645 1 98.75 95 LEU A C 1
ATOM 757 O O . LEU A 1 95 ? 10.766 10.414 7.77 1 98.75 95 LEU A O 1
ATOM 761 N N . ARG A 1 96 ? 11.469 12.469 8.133 1 98.62 96 ARG A N 1
ATOM 762 C CA . ARG A 1 96 ? 12.695 12.047 8.797 1 98.62 96 ARG A CA 1
ATOM 763 C C . ARG A 1 96 ? 12.391 11.32 10.102 1 98.62 96 ARG A C 1
ATOM 765 O O . ARG A 1 96 ? 13.07 10.359 10.461 1 98.62 96 ARG A O 1
ATOM 772 N N . ALA A 1 97 ? 11.461 11.82 10.805 1 98.75 97 ALA A N 1
ATOM 773 C CA . ALA A 1 97 ? 11.047 11.148 12.039 1 98.75 97 ALA A CA 1
ATOM 774 C C . ALA A 1 97 ? 10.5 9.758 11.75 1 98.75 97 ALA A C 1
ATOM 776 O O . ALA A 1 97 ? 10.805 8.805 12.469 1 98.75 97 ALA A O 1
ATOM 777 N N . LEU A 1 98 ? 9.703 9.641 10.688 1 98.75 98 LEU A N 1
ATOM 778 C CA . LEU A 1 98 ? 9.188 8.344 10.266 1 98.75 98 LEU A CA 1
ATOM 779 C C . LEU A 1 98 ? 10.32 7.402 9.883 1 98.75 98 LEU A C 1
ATOM 781 O O . LEU A 1 98 ? 10.32 6.23 10.273 1 98.75 98 LEU A O 1
ATOM 785 N N . GLU A 1 99 ? 11.273 7.949 9.133 1 98.56 99 GLU A N 1
ATOM 786 C CA . GLU A 1 99 ? 12.438 7.164 8.742 1 98.56 99 GLU A CA 1
ATOM 787 C C . GLU A 1 99 ? 13.195 6.645 9.961 1 98.56 99 GLU A C 1
ATOM 789 O O . GLU A 1 99 ? 13.617 5.488 9.992 1 98.56 99 GLU A O 1
ATOM 794 N N . SER A 1 100 ? 13.383 7.496 10.906 1 98.44 100 SER A N 1
ATOM 795 C CA . SER A 1 100 ? 14.094 7.125 12.125 1 98.44 100 SER A CA 1
ATOM 796 C C . SER A 1 100 ? 13.383 5.988 12.859 1 98.44 100 SER A C 1
ATOM 798 O O . SER A 1 100 ? 14.016 5.016 13.266 1 98.44 100 SER A O 1
ATOM 800 N N . GLN A 1 101 ? 12.086 6.09 12.992 1 98.12 101 GLN A N 1
ATOM 801 C CA . GLN A 1 101 ? 11.297 5.031 13.617 1 98.12 101 GLN A CA 1
ATOM 802 C C . GLN A 1 101 ? 11.398 3.73 12.82 1 98.12 101 GLN A C 1
ATOM 804 O O . GLN A 1 101 ? 11.586 2.658 13.406 1 98.12 101 GLN A O 1
ATOM 809 N N . ALA A 1 102 ? 11.266 3.812 11.531 1 98.12 102 ALA A N 1
ATOM 810 C CA . ALA A 1 102 ? 11.352 2.648 10.656 1 98.12 102 ALA A CA 1
ATOM 811 C C . ALA A 1 102 ? 12.703 1.955 10.797 1 98.12 102 ALA A C 1
ATOM 813 O O . ALA A 1 102 ? 12.766 0.729 10.898 1 98.12 102 ALA A O 1
ATOM 814 N N . ARG A 1 103 ? 13.773 2.738 10.852 1 97.62 103 ARG A N 1
ATOM 815 C CA . ARG A 1 103 ? 15.117 2.191 11.016 1 97.62 103 ARG A CA 1
ATOM 816 C C . ARG A 1 103 ? 15.242 1.433 12.328 1 97.62 103 ARG A C 1
ATOM 818 O O . ARG A 1 103 ? 15.82 0.344 12.367 1 97.62 103 ARG A O 1
ATOM 825 N N . GLN A 1 104 ? 14.734 2.012 13.32 1 97.69 104 GLN A N 1
ATOM 826 C CA . GLN A 1 104 ? 14.812 1.404 14.648 1 97.69 104 GLN A CA 1
ATOM 827 C C . GLN A 1 104 ? 14.078 0.067 14.68 1 97.69 104 GLN A C 1
ATOM 829 O O . GLN A 1 104 ? 14.461 -0.841 15.422 1 97.69 104 GLN A O 1
ATOM 834 N N . GLU A 1 105 ? 13.109 -0.059 13.875 1 97.5 105 GLU A N 1
ATOM 835 C CA . GLU A 1 105 ? 12.297 -1.272 13.859 1 97.5 105 GLU A CA 1
ATOM 836 C C . GLU A 1 105 ? 12.805 -2.264 12.82 1 97.5 105 GLU A C 1
ATOM 838 O O . GLU A 1 105 ? 12.188 -3.309 12.594 1 97.5 105 GLU A O 1
ATOM 843 N N . GLY A 1 106 ? 13.82 -1.903 12.125 1 96.44 106 GLY A N 1
ATOM 844 C CA . GLY A 1 106 ? 14.414 -2.809 11.156 1 96.44 106 GLY A CA 1
ATOM 845 C C . GLY A 1 106 ? 13.664 -2.844 9.836 1 96.44 106 GLY A C 1
ATOM 846 O O . GLY A 1 106 ? 13.797 -3.795 9.062 1 96.44 106 GLY A O 1
ATOM 847 N N . ILE A 1 107 ? 12.828 -1.877 9.586 1 97.44 107 ILE A N 1
ATOM 848 C CA . ILE A 1 107 ? 12.094 -1.767 8.328 1 97.44 107 ILE A CA 1
ATOM 849 C C . ILE A 1 107 ? 13.07 -1.479 7.188 1 97.44 107 ILE A C 1
ATOM 851 O O . ILE A 1 107 ? 13.961 -0.641 7.324 1 97.44 107 ILE A O 1
ATOM 855 N N . ALA A 1 108 ? 12.898 -2.105 6.082 1 96.88 108 ALA A N 1
ATOM 856 C CA . ALA A 1 108 ? 13.914 -2.129 5.027 1 96.88 108 ALA A CA 1
ATOM 857 C C . ALA A 1 108 ? 13.82 -0.883 4.148 1 96.88 108 ALA A C 1
ATOM 859 O O . ALA A 1 108 ? 14.828 -0.4 3.637 1 96.88 108 ALA A O 1
ATOM 860 N N . PHE A 1 109 ? 12.547 -0.404 3.891 1 97.25 109 PHE A N 1
ATOM 861 C CA . PHE A 1 109 ? 12.383 0.708 2.961 1 97.25 109 PHE A CA 1
ATOM 862 C C . PHE A 1 109 ? 11.07 1.441 3.219 1 97.25 109 PHE A C 1
ATOM 864 O O . PHE A 1 109 ? 10.195 0.936 3.93 1 97.25 109 PHE A O 1
ATOM 871 N N . ILE A 1 110 ? 11.008 2.6 2.711 1 97.81 110 ILE A N 1
ATOM 872 C CA . ILE A 1 110 ? 9.773 3.359 2.576 1 97.81 110 ILE A CA 1
ATOM 873 C C . ILE A 1 110 ? 9.492 3.633 1.1 1 97.81 110 ILE A C 1
ATOM 875 O O . ILE A 1 110 ? 10.391 4.031 0.355 1 97.81 110 ILE A O 1
ATOM 879 N N . ARG A 1 111 ? 8.25 3.367 0.719 1 97.12 111 ARG A N 1
ATOM 880 C CA . ARG A 1 111 ? 7.836 3.629 -0.655 1 97.12 111 ARG A CA 1
ATOM 881 C C . ARG A 1 111 ? 6.559 4.461 -0.69 1 97.12 111 ARG A C 1
ATOM 883 O O . ARG A 1 111 ? 5.848 4.562 0.313 1 97.12 111 ARG A O 1
ATOM 890 N N . LEU A 1 112 ? 6.336 5.078 -1.817 1 96.75 112 LEU A N 1
ATOM 891 C CA . LEU A 1 112 ? 5.094 5.809 -2.057 1 96.75 112 LEU A CA 1
ATOM 892 C C . LEU A 1 112 ? 4.816 5.938 -3.551 1 96.75 112 LEU A C 1
ATOM 894 O O . LEU A 1 112 ? 5.711 5.719 -4.371 1 96.75 112 LEU A O 1
ATOM 898 N N . ASN A 1 113 ? 3.617 6.164 -3.824 1 95.44 113 ASN A N 1
ATOM 899 C CA . ASN A 1 113 ? 3.182 6.547 -5.164 1 95.44 113 ASN A CA 1
ATOM 900 C C . ASN A 1 113 ? 2.658 7.98 -5.199 1 95.44 113 ASN A C 1
ATOM 902 O O . ASN A 1 113 ? 1.953 8.406 -4.281 1 95.44 113 ASN A O 1
ATOM 906 N N . SER A 1 114 ? 3.08 8.711 -6.156 1 95.19 114 SER A N 1
ATOM 907 C CA . SER A 1 114 ? 2.666 10.102 -6.355 1 95.19 114 SER A CA 1
ATOM 908 C C . SER A 1 114 ? 2.186 10.336 -7.781 1 95.19 114 SER A C 1
ATOM 910 O O . SER A 1 114 ? 2.838 9.914 -8.742 1 95.19 114 SER A O 1
ATOM 912 N N . ALA A 1 115 ? 1.027 11.008 -7.859 1 94.12 115 ALA A N 1
ATOM 913 C CA . ALA A 1 115 ? 0.494 11.312 -9.188 1 94.12 115 ALA A CA 1
ATOM 914 C C . ALA A 1 115 ? 1.534 12.023 -10.047 1 94.12 115 ALA A C 1
ATOM 916 O O . ALA A 1 115 ? 2.281 12.867 -9.555 1 94.12 115 ALA A O 1
ATOM 917 N N . SER A 1 116 ? 1.523 11.727 -11.336 1 93.75 116 SER A N 1
ATOM 918 C CA . SER A 1 116 ? 2.568 12.188 -12.242 1 93.75 116 SER A CA 1
ATOM 919 C C . SER A 1 116 ? 2.588 13.711 -12.352 1 93.75 116 SER A C 1
ATOM 921 O O . SER A 1 116 ? 3.629 14.305 -12.633 1 93.75 116 SER A O 1
ATOM 923 N N . HIS A 1 117 ? 1.465 14.344 -12.055 1 92.94 117 HIS A N 1
ATOM 924 C CA . HIS A 1 117 ? 1.392 15.797 -12.227 1 92.94 117 HIS A CA 1
ATOM 925 C C . HIS A 1 117 ? 1.897 16.516 -10.977 1 92.94 117 HIS A C 1
ATOM 927 O O . HIS A 1 117 ? 2.045 17.75 -10.984 1 92.94 117 HIS A O 1
ATOM 933 N N . ARG A 1 118 ? 2.213 15.812 -9.906 1 93.69 118 ARG A N 1
ATOM 934 C CA . ARG A 1 118 ? 2.625 16.422 -8.648 1 93.69 118 ARG A CA 1
ATOM 935 C C . ARG A 1 118 ? 4.129 16.688 -8.633 1 93.69 118 ARG A C 1
ATOM 937 O O . ARG A 1 118 ? 4.852 16.141 -7.801 1 93.69 118 ARG A O 1
ATOM 944 N N . LYS A 1 119 ? 4.555 17.703 -9.414 1 95.25 119 LYS A N 1
ATOM 945 C CA . LYS A 1 119 ? 5.973 17.969 -9.656 1 95.25 119 LYS A CA 1
ATOM 946 C C . LYS A 1 119 ? 6.66 18.469 -8.391 1 95.25 119 LYS A C 1
ATOM 948 O O . LYS A 1 119 ? 7.812 18.125 -8.125 1 95.25 119 LYS A O 1
ATOM 953 N N . GLU A 1 120 ? 5.949 19.266 -7.641 1 95.38 120 GLU A N 1
ATOM 954 C CA . GLU A 1 120 ? 6.523 19.766 -6.402 1 95.38 120 GLU A CA 1
ATOM 955 C C . GLU A 1 120 ? 6.762 18.656 -5.398 1 95.38 120 GLU A C 1
ATOM 957 O O . GLU A 1 120 ? 7.789 18.625 -4.723 1 95.38 120 GLU A O 1
ATOM 962 N N . ALA A 1 121 ? 5.789 17.719 -5.289 1 95.81 121 ALA A N 1
ATOM 963 C CA . ALA A 1 121 ? 5.961 16.562 -4.426 1 95.81 121 ALA A CA 1
ATOM 964 C C . ALA A 1 121 ? 7.152 15.719 -4.871 1 95.81 121 ALA A C 1
ATOM 966 O O . ALA A 1 121 ? 7.938 15.258 -4.039 1 95.81 121 ALA A O 1
ATOM 967 N N . HIS A 1 122 ? 7.324 15.578 -6.211 1 97.19 122 HIS A N 1
ATOM 968 C CA . HIS A 1 122 ? 8.438 14.805 -6.746 1 97.19 122 HIS A CA 1
ATOM 969 C C . HIS A 1 122 ? 9.781 15.398 -6.328 1 97.19 122 HIS A C 1
ATOM 971 O O . HIS A 1 122 ? 10.664 14.68 -5.867 1 97.19 122 HIS A O 1
ATOM 977 N N . ALA A 1 123 ? 9.875 16.703 -6.484 1 96.94 123 ALA A N 1
ATOM 978 C CA . ALA A 1 123 ? 11.102 17.391 -6.094 1 96.94 123 ALA A CA 1
ATOM 979 C C . ALA A 1 123 ? 11.367 17.234 -4.602 1 96.94 123 ALA A C 1
ATOM 981 O O . ALA A 1 123 ? 12.516 17.031 -4.188 1 96.94 123 ALA A O 1
ATOM 982 N N . PHE A 1 124 ? 10.328 17.281 -3.852 1 97.81 124 PHE A N 1
ATOM 983 C CA . PHE A 1 124 ? 10.414 17.109 -2.406 1 97.81 124 PHE A CA 1
ATOM 984 C C . PHE A 1 124 ? 11.023 15.758 -2.055 1 97.81 124 PHE A C 1
ATOM 986 O O . PHE A 1 124 ? 11.977 15.68 -1.284 1 97.81 124 PHE A O 1
ATOM 993 N N . TYR A 1 125 ? 10.523 14.672 -2.617 1 98 125 TYR A N 1
ATOM 994 C CA . TYR A 1 125 ? 10.984 13.32 -2.301 1 98 125 TYR A CA 1
ATOM 995 C C . TYR A 1 125 ? 12.391 13.086 -2.836 1 98 125 TYR A C 1
ATOM 997 O O . TYR A 1 125 ? 13.211 12.453 -2.174 1 98 125 TYR A O 1
ATOM 1005 N N . ARG A 1 126 ? 12.68 13.633 -4.02 1 97.12 126 ARG A N 1
ATOM 1006 C CA . ARG A 1 126 ? 14.023 13.516 -4.586 1 97.12 126 ARG A CA 1
ATOM 1007 C C . ARG A 1 126 ? 15.055 14.18 -3.682 1 97.12 126 ARG A C 1
ATOM 1009 O O . ARG A 1 126 ? 16.141 13.633 -3.471 1 97.12 126 ARG A O 1
ATOM 1016 N N . ASN A 1 127 ? 14.688 15.297 -3.125 1 97.38 127 ASN A N 1
ATOM 1017 C CA . ASN A 1 127 ? 15.578 16.031 -2.236 1 97.38 127 ASN A CA 1
ATOM 1018 C C . ASN A 1 127 ? 15.852 15.266 -0.949 1 97.38 127 ASN A C 1
ATOM 1020 O O . ASN A 1 127 ? 16.828 15.531 -0.256 1 97.38 127 ASN A O 1
ATOM 1024 N N . LEU A 1 128 ? 14.992 14.375 -0.608 1 97.31 128 LEU A N 1
ATOM 1025 C CA . LEU A 1 128 ? 15.156 13.562 0.592 1 97.31 128 LEU A CA 1
ATOM 1026 C C . LEU A 1 128 ? 15.68 12.172 0.241 1 97.31 128 LEU A C 1
ATOM 1028 O O . LEU A 1 128 ? 15.523 11.227 1.021 1 97.31 128 LEU A O 1
ATOM 1032 N N . ASP A 1 129 ? 16.156 11.984 -1.024 1 95.81 129 ASP A N 1
ATOM 1033 C CA . ASP A 1 129 ? 16.938 10.828 -1.475 1 95.81 129 ASP A CA 1
ATOM 1034 C C . ASP A 1 129 ? 16.016 9.641 -1.784 1 95.81 129 ASP A C 1
ATOM 1036 O O . ASP A 1 129 ? 16.422 8.484 -1.622 1 95.81 129 ASP A O 1
ATOM 1040 N N . TYR A 1 130 ? 14.789 9.93 -2.066 1 96.94 130 TYR A N 1
ATOM 1041 C CA . TYR A 1 130 ? 13.93 8.898 -2.633 1 96.94 130 TYR A CA 1
ATOM 1042 C C . TYR A 1 130 ? 14.172 8.742 -4.129 1 96.94 130 TYR A C 1
ATOM 1044 O O . TYR A 1 130 ? 14.195 9.734 -4.863 1 96.94 130 TYR A O 1
ATOM 1052 N N . ALA A 1 131 ? 14.328 7.535 -4.52 1 93.38 131 ALA A N 1
ATOM 1053 C CA . ALA A 1 131 ? 14.539 7.242 -5.934 1 93.38 131 ALA A CA 1
ATOM 1054 C C . ALA A 1 131 ? 13.211 7.059 -6.664 1 93.38 131 ALA A C 1
ATOM 1056 O O . ALA A 1 131 ? 12.281 6.457 -6.125 1 93.38 131 ALA A O 1
ATOM 1057 N N . ASP A 1 132 ? 13.086 7.645 -7.84 1 82.69 132 ASP A N 1
ATOM 1058 C CA . ASP A 1 132 ? 11.875 7.543 -8.641 1 82.69 132 ASP A CA 1
ATOM 1059 C C . ASP A 1 132 ? 12.164 6.934 -10.008 1 82.69 132 ASP A C 1
ATOM 1061 O O . ASP A 1 132 ? 12.648 7.621 -10.914 1 82.69 132 ASP A O 1
ATOM 1065 N N . ASP A 1 133 ? 12.117 5.82 -10.266 1 72.81 133 ASP A N 1
ATOM 1066 C CA . ASP A 1 133 ? 12.57 5.289 -11.547 1 72.81 133 ASP A CA 1
ATOM 1067 C C . ASP A 1 133 ? 11.453 4.539 -12.258 1 72.81 133 ASP A C 1
ATOM 1069 O O . ASP A 1 133 ? 11.641 4.031 -13.367 1 72.81 133 ASP A O 1
ATOM 1073 N N . LYS A 1 134 ? 10.336 4.664 -11.688 1 85.06 134 LYS A N 1
ATOM 1074 C CA . LYS A 1 134 ? 9.344 3.787 -12.305 1 85.06 134 LYS A CA 1
ATOM 1075 C C . LYS A 1 134 ? 7.992 4.488 -12.43 1 85.06 134 LYS A C 1
ATOM 1077 O O . LYS A 1 134 ? 7.469 5.023 -11.453 1 85.06 134 LYS A O 1
ATOM 1082 N N . THR A 1 135 ? 7.582 4.641 -13.672 1 93.06 135 THR A N 1
ATOM 1083 C CA . THR A 1 135 ? 6.215 5.09 -13.906 1 93.06 135 THR A CA 1
ATOM 1084 C C . THR A 1 135 ? 5.238 3.924 -13.828 1 93.06 135 THR A C 1
ATOM 1086 O O . THR A 1 135 ? 5.531 2.824 -14.297 1 93.06 135 THR A O 1
ATOM 1089 N N . GLN A 1 136 ? 4.121 4.246 -13.164 1 95.56 136 GLN A N 1
ATOM 1090 C CA . GLN A 1 136 ? 3.115 3.207 -12.969 1 95.56 136 GLN A CA 1
ATOM 1091 C C . GLN A 1 136 ? 1.716 3.727 -13.289 1 95.56 136 GLN A C 1
ATOM 1093 O O . GLN A 1 136 ? 1.5 4.938 -13.367 1 95.56 136 GLN A O 1
ATOM 1098 N N . LEU A 1 137 ? 0.865 2.834 -13.594 1 96.12 137 LEU A N 1
ATOM 1099 C CA . LEU A 1 137 ? -0.566 3.111 -13.656 1 96.12 137 LEU A CA 1
ATOM 1100 C C . LEU A 1 137 ? -1.271 2.588 -12.406 1 96.12 137 LEU A C 1
ATOM 1102 O O . LEU A 1 137 ? -0.993 1.477 -11.953 1 96.12 137 LEU A O 1
ATOM 1106 N N . ARG A 1 138 ? -2.09 3.445 -11.859 1 96.44 138 ARG A N 1
ATOM 1107 C CA . ARG A 1 138 ? -2.941 3.016 -10.758 1 96.44 138 ARG A CA 1
ATOM 1108 C C . ARG A 1 138 ? -4.277 2.486 -11.266 1 96.44 138 ARG A C 1
ATOM 1110 O O . ARG A 1 138 ? -4.945 3.143 -12.07 1 96.44 138 ARG A O 1
ATOM 1117 N N . PHE A 1 139 ? -4.664 1.244 -10.875 1 96.81 139 PHE A N 1
ATOM 1118 C CA . PHE A 1 139 ? -5.953 0.624 -11.156 1 96.81 139 PHE A CA 1
ATOM 1119 C C . PHE A 1 139 ? -6.801 0.528 -9.891 1 96.81 139 PHE A C 1
ATOM 1121 O O . PHE A 1 139 ? -6.273 0.281 -8.805 1 96.81 139 PHE A O 1
ATOM 1128 N N . ILE A 1 140 ? -8.133 0.716 -10.055 1 96.44 140 ILE A N 1
ATOM 1129 C CA . ILE A 1 140 ? -9.016 0.598 -8.898 1 96.44 140 ILE A CA 1
ATOM 1130 C C . ILE A 1 140 ? -10.367 0.047 -9.344 1 96.44 140 ILE A C 1
ATOM 1132 O O . ILE A 1 140 ? -10.859 0.375 -10.43 1 96.44 140 ILE A O 1
ATOM 1136 N N . LYS A 1 141 ? -10.953 -0.809 -8.641 1 96.75 141 LYS A N 1
ATOM 1137 C CA . LYS A 1 141 ? -12.32 -1.303 -8.797 1 96.75 141 LYS A CA 1
ATOM 1138 C C . LYS A 1 141 ? -13.117 -1.14 -7.508 1 96.75 141 LYS A C 1
ATOM 1140 O O . LYS A 1 141 ? -12.742 -1.688 -6.469 1 96.75 141 LYS A O 1
ATOM 1145 N N . ASN A 1 142 ? -14.164 -0.351 -7.527 1 96.5 142 ASN A N 1
ATOM 1146 C CA . ASN A 1 142 ? -15.078 -0.201 -6.395 1 96.5 142 ASN A CA 1
ATOM 1147 C C . ASN A 1 142 ? -16 -1.41 -6.254 1 96.5 142 ASN A C 1
ATOM 1149 O O . ASN A 1 142 ? -16.562 -1.881 -7.238 1 96.5 142 ASN A O 1
ATOM 1153 N N . LEU A 1 143 ? -16.125 -1.89 -5.035 1 96.56 143 LEU A N 1
ATOM 1154 C CA . LEU A 1 143 ? -16.828 -3.158 -4.824 1 96.56 143 LEU A CA 1
ATOM 1155 C C . LEU A 1 143 ? -18.172 -2.934 -4.156 1 96.56 143 LEU A C 1
ATOM 1157 O O . LEU A 1 143 ? -19.031 -3.826 -4.156 1 96.56 143 LEU A O 1
ATOM 1161 N N . GLN A 1 144 ? -18.375 -1.802 -3.441 1 90.69 144 GLN A N 1
ATOM 1162 C CA . GLN A 1 144 ? -19.578 -1.552 -2.67 1 90.69 144 GLN A CA 1
ATOM 1163 C C . GLN A 1 144 ? -20.438 -0.467 -3.322 1 90.69 144 GLN A C 1
ATOM 1165 O O . GLN A 1 144 ? -21.359 0.062 -2.701 1 90.69 144 GLN A O 1
ATOM 1170 N N . GLY A 1 145 ? -20.25 -0.177 -4.508 1 81.56 145 GLY A N 1
ATOM 1171 C CA . GLY A 1 145 ? -21.062 0.823 -5.184 1 81.56 145 GLY A CA 1
ATOM 1172 C C . GLY A 1 145 ? -20.609 2.244 -4.914 1 81.56 145 GLY A C 1
ATOM 1173 O O . GLY A 1 145 ? -21.219 3.201 -5.398 1 81.56 145 GLY A O 1
ATOM 1174 N N . ASP A 1 146 ? -19.609 2.408 -4.012 1 74.88 146 ASP A N 1
ATOM 1175 C CA . ASP A 1 146 ? -19.062 3.738 -3.756 1 74.88 146 ASP A CA 1
AT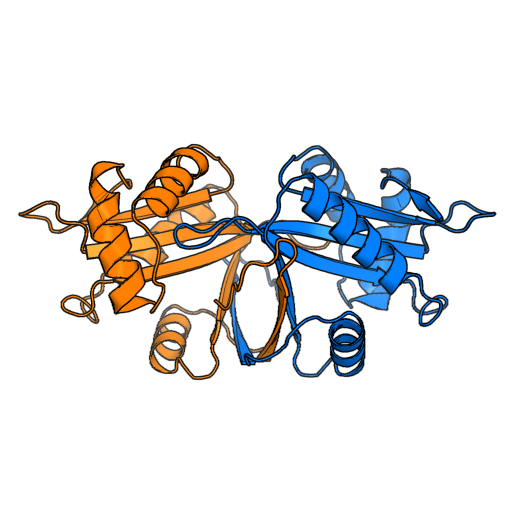OM 1176 C C . ASP A 1 146 ? -18.094 4.156 -4.855 1 74.88 146 ASP A C 1
ATOM 1178 O O . ASP A 1 146 ? -17.672 3.328 -5.66 1 74.88 146 ASP A O 1
ATOM 1182 N N . ASP A 1 147 ? -17.938 5.52 -4.934 1 76.31 147 ASP A N 1
ATOM 1183 C CA . ASP A 1 147 ? -16.984 6.031 -5.918 1 76.31 147 ASP A CA 1
ATOM 1184 C C . ASP A 1 147 ? -15.703 6.508 -5.246 1 76.31 147 ASP A C 1
ATOM 1186 O O . ASP A 1 147 ? -15.586 7.68 -4.879 1 76.31 147 ASP A O 1
ATOM 1190 N N . ASN A 1 148 ? -14.906 5.598 -5.059 1 74.94 148 ASN A N 1
ATOM 1191 C CA . ASN A 1 148 ? -13.578 5.961 -4.562 1 74.94 148 ASN A CA 1
ATOM 1192 C C . ASN A 1 148 ? -12.609 6.238 -5.711 1 74.94 148 ASN A C 1
ATOM 1194 O O . ASN A 1 148 ? -12.523 5.457 -6.66 1 74.94 148 ASN A O 1
ATOM 1198 N N . ASP A 1 149 ? -12.062 7.527 -5.754 1 67.94 149 ASP A N 1
ATOM 1199 C CA . ASP A 1 149 ? -11.117 7.883 -6.809 1 67.94 149 ASP A CA 1
ATOM 1200 C C . ASP A 1 149 ? -9.898 8.609 -6.234 1 67.94 149 ASP A C 1
ATOM 1202 O O . ASP A 1 149 ? -9.578 9.727 -6.664 1 67.94 149 ASP A O 1
ATOM 1206 N N . PHE A 1 150 ? -9.32 8.031 -5.312 1 70.38 150 PHE A N 1
ATOM 1207 C CA . PHE A 1 150 ? -8.172 8.734 -4.77 1 70.38 150 PHE A CA 1
ATOM 1208 C C . PHE A 1 150 ? -6.895 8.344 -5.512 1 70.38 150 PHE A C 1
ATOM 1210 O O . PHE A 1 150 ? -6.855 7.312 -6.184 1 70.38 150 PHE A O 1
ATOM 1217 N N . MET B 1 1 ? -7.605 -25.469 -9.414 1 96.44 1 MET B N 1
ATOM 1218 C CA . MET B 1 1 ? -8.703 -25.188 -8.492 1 96.44 1 MET B CA 1
ATOM 1219 C C . MET B 1 1 ? -8.258 -24.234 -7.391 1 96.44 1 MET B C 1
ATOM 1221 O O . MET B 1 1 ? -7.09 -24.234 -6.988 1 96.44 1 MET B O 1
ATOM 1225 N N . LEU B 1 2 ? -9.18 -23.406 -6.914 1 98.38 2 LEU B N 1
ATOM 1226 C CA . LEU B 1 2 ? -8.906 -22.453 -5.848 1 98.38 2 LEU B CA 1
ATOM 1227 C C . LEU B 1 2 ? -8.773 -23.156 -4.504 1 98.38 2 LEU B C 1
ATOM 1229 O O . LEU B 1 2 ? -9.555 -24.062 -4.188 1 98.38 2 LEU B O 1
ATOM 1233 N N . ARG B 1 3 ? -7.797 -22.797 -3.727 1 98.06 3 ARG B N 1
ATOM 1234 C CA . ARG B 1 3 ? -7.574 -23.344 -2.393 1 98.06 3 ARG B CA 1
ATOM 1235 C C . ARG B 1 3 ? -6.715 -22.406 -1.553 1 98.06 3 ARG B C 1
ATOM 1237 O O . ARG B 1 3 ? -6.133 -21.453 -2.076 1 98.06 3 ARG B O 1
ATOM 1244 N N . PRO B 1 4 ? -6.676 -22.641 -0.191 1 97.5 4 PRO B N 1
ATOM 1245 C CA . PRO B 1 4 ? -5.758 -21.844 0.629 1 97.5 4 PRO B CA 1
ATOM 1246 C C . PRO B 1 4 ? -4.293 -22.125 0.305 1 97.5 4 PRO B C 1
ATOM 1248 O O . PRO B 1 4 ? -3.949 -23.219 -0.147 1 97.5 4 PRO B O 1
ATOM 1251 N N . LEU B 1 5 ? -3.471 -21.141 0.484 1 97.5 5 LEU B N 1
ATOM 1252 C CA . LEU B 1 5 ? -2.025 -21.312 0.361 1 97.5 5 LEU B CA 1
ATOM 1253 C C . LEU B 1 5 ? -1.474 -22.141 1.508 1 97.5 5 LEU B C 1
ATOM 1255 O O . LEU B 1 5 ? -1.956 -22.062 2.639 1 97.5 5 LEU B O 1
ATOM 1259 N N . SER B 1 6 ? -0.535 -22.984 1.209 1 96.06 6 SER B N 1
ATOM 1260 C CA . SER B 1 6 ? 0.109 -23.797 2.24 1 96.06 6 SER B CA 1
ATOM 1261 C C . SER B 1 6 ? 1.621 -23.594 2.232 1 96.06 6 SER B C 1
ATOM 1263 O O . SER B 1 6 ? 2.184 -23.109 1.254 1 96.06 6 SER B O 1
ATOM 1265 N N . LYS B 1 7 ? 2.207 -24 3.33 1 96.44 7 LYS B N 1
ATOM 1266 C CA . LYS B 1 7 ? 3.656 -23.875 3.447 1 96.44 7 LYS B CA 1
ATOM 1267 C C . LYS B 1 7 ? 4.367 -24.688 2.365 1 96.44 7 LYS B C 1
ATOM 1269 O O . LYS B 1 7 ? 5.426 -24.281 1.877 1 96.44 7 LYS B O 1
ATOM 1274 N N . THR B 1 8 ? 3.76 -25.75 1.952 1 96.94 8 THR B N 1
ATOM 1275 C CA . THR B 1 8 ? 4.355 -26.641 0.954 1 96.94 8 THR B CA 1
ATOM 1276 C C . THR B 1 8 ? 4.367 -25.969 -0.418 1 96.94 8 THR B C 1
ATOM 1278 O O . THR B 1 8 ? 5.039 -26.438 -1.339 1 96.94 8 THR B O 1
ATOM 1281 N N . ASP B 1 9 ? 3.715 -24.828 -0.575 1 98.38 9 ASP B N 1
ATOM 1282 C CA . ASP B 1 9 ? 3.656 -24.109 -1.842 1 98.38 9 ASP B CA 1
ATOM 1283 C C . ASP B 1 9 ? 4.867 -23.203 -2.01 1 98.38 9 ASP B C 1
ATOM 1285 O O . ASP B 1 9 ? 5.117 -22.688 -3.102 1 98.38 9 ASP B O 1
ATOM 1289 N N . CYS B 1 10 ? 5.688 -23.031 -0.996 1 98.19 10 CYS B N 1
ATOM 1290 C CA . CYS B 1 10 ? 6.707 -22 -0.962 1 98.19 10 CYS B CA 1
ATOM 1291 C C . CYS B 1 10 ? 7.715 -22.188 -2.092 1 98.19 10 CYS B C 1
ATOM 1293 O O . CYS B 1 10 ? 8.07 -21.219 -2.779 1 98.19 10 CYS B O 1
ATOM 1295 N N . PRO B 1 11 ? 8.172 -23.406 -2.383 1 98.06 11 PRO B N 1
ATOM 1296 C CA . PRO B 1 11 ? 9.094 -23.547 -3.508 1 98.06 11 PRO B CA 1
ATOM 1297 C C . PRO B 1 11 ? 8.484 -23.109 -4.836 1 98.06 11 PRO B C 1
ATOM 1299 O O . PRO B 1 11 ? 9.156 -22.453 -5.633 1 98.06 11 PRO B O 1
ATOM 1302 N N . MET B 1 12 ? 7.27 -23.484 -5.031 1 98.06 12 MET B N 1
ATOM 1303 C CA . MET B 1 12 ? 6.621 -23.094 -6.281 1 98.06 12 MET B CA 1
ATOM 1304 C C . MET B 1 12 ? 6.312 -21.609 -6.293 1 98.06 12 MET B C 1
ATOM 1306 O O . MET B 1 12 ? 6.375 -20.969 -7.344 1 98.06 12 MET B O 1
ATOM 1310 N N . LEU B 1 13 ? 5.984 -21.016 -5.098 1 98.19 13 LEU B N 1
ATOM 1311 C CA . LEU B 1 13 ? 5.82 -19.562 -4.988 1 98.19 13 LEU B CA 1
ATOM 1312 C C . LEU B 1 13 ? 7.086 -18.844 -5.438 1 98.19 13 LEU B C 1
ATOM 1314 O O . LEU B 1 13 ? 7.012 -17.828 -6.148 1 98.19 13 LEU B O 1
ATOM 1318 N N . GLN B 1 14 ? 8.203 -19.375 -5.012 1 98 14 GLN B N 1
ATOM 1319 C CA . GLN B 1 14 ? 9.477 -18.797 -5.414 1 98 14 GLN B CA 1
ATOM 1320 C C . GLN B 1 14 ? 9.625 -18.797 -6.934 1 98 14 GLN B C 1
ATOM 1322 O O . GLN B 1 14 ? 10.016 -17.781 -7.523 1 98 14 GLN B O 1
ATOM 1327 N N . GLU B 1 15 ? 9.281 -19.891 -7.555 1 98 15 GLU B N 1
ATOM 1328 C CA . GLU B 1 15 ? 9.375 -20.031 -9 1 98 15 GLU B CA 1
ATOM 1329 C C . GLU B 1 15 ? 8.422 -19.078 -9.711 1 98 15 GLU B C 1
ATOM 1331 O O . GLU B 1 15 ? 8.797 -18.422 -10.695 1 98 15 GLU B O 1
ATOM 1336 N N . ILE B 1 16 ? 7.23 -18.984 -9.219 1 98.06 16 ILE B N 1
ATOM 1337 C CA . ILE B 1 16 ? 6.223 -18.109 -9.812 1 98.06 16 ILE B CA 1
ATOM 1338 C C . ILE B 1 16 ? 6.676 -16.656 -9.711 1 98.06 16 ILE B C 1
ATOM 1340 O O . ILE B 1 16 ? 6.602 -15.898 -10.688 1 98.06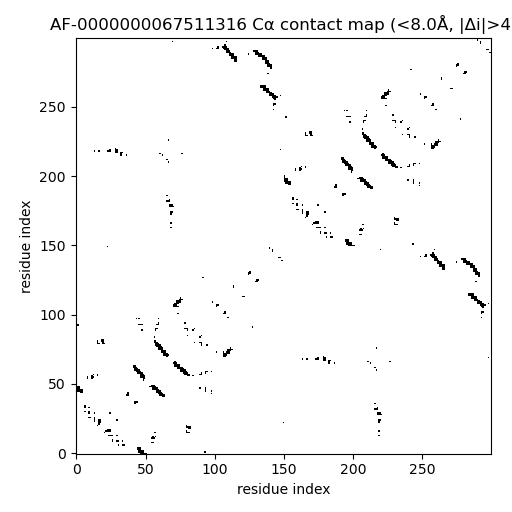 16 ILE B O 1
ATOM 1344 N N . ASN B 1 17 ? 7.191 -16.25 -8.508 1 96.5 17 ASN B N 1
ATOM 1345 C CA . ASN B 1 17 ? 7.676 -14.883 -8.336 1 96.5 17 ASN B CA 1
ATOM 1346 C C . ASN B 1 17 ? 8.812 -14.562 -9.305 1 96.5 17 ASN B C 1
ATOM 1348 O O . ASN B 1 17 ? 8.836 -13.484 -9.906 1 96.5 17 ASN B O 1
ATOM 1352 N N . ALA B 1 18 ? 9.68 -15.477 -9.5 1 96.25 18 ALA B N 1
ATOM 1353 C CA . ALA B 1 18 ? 10.82 -15.273 -10.383 1 96.25 18 ALA B CA 1
ATOM 1354 C C . ALA B 1 18 ? 10.383 -15.219 -11.844 1 96.25 18 ALA B C 1
ATOM 1356 O O . ALA B 1 18 ? 10.734 -14.281 -12.562 1 96.25 18 ALA B O 1
ATOM 1357 N N . LYS B 1 19 ? 9.578 -16.109 -12.297 1 96.75 19 LYS B N 1
ATOM 1358 C CA . LYS B 1 19 ? 9.266 -16.297 -13.719 1 96.75 19 LYS B CA 1
ATOM 1359 C C . LYS B 1 19 ? 8.164 -15.344 -14.164 1 96.75 19 LYS B C 1
ATOM 1361 O O . LYS B 1 19 ? 8.172 -14.867 -15.305 1 96.75 19 LYS B O 1
ATOM 1366 N N . ALA B 1 20 ? 7.203 -15.086 -13.266 1 95.69 20 ALA B N 1
ATOM 1367 C CA . ALA B 1 20 ? 6.035 -14.32 -13.68 1 95.69 20 ALA B CA 1
ATOM 1368 C C . ALA B 1 20 ? 6.18 -12.852 -13.312 1 95.69 20 ALA B C 1
ATOM 1370 O O . ALA B 1 20 ? 5.656 -11.969 -14 1 95.69 20 ALA B O 1
ATOM 1371 N N . LEU B 1 21 ? 6.902 -12.562 -12.203 1 92.81 21 LEU B N 1
ATOM 1372 C CA . LEU B 1 21 ? 6.98 -11.188 -11.727 1 92.81 21 LEU B CA 1
ATOM 1373 C C . LEU B 1 21 ? 8.398 -10.648 -11.852 1 92.81 21 LEU B C 1
ATOM 1375 O O . LEU B 1 21 ? 8.617 -9.438 -11.805 1 92.81 21 LEU B O 1
ATOM 1379 N N . GLY B 1 22 ? 9.352 -11.516 -12 1 92.19 22 GLY B N 1
ATOM 1380 C CA . GLY B 1 22 ? 10.742 -11.102 -12.125 1 92.19 22 GLY B CA 1
ATOM 1381 C C . GLY B 1 22 ? 11.406 -10.828 -10.789 1 92.19 22 GLY B C 1
ATOM 1382 O O . GLY B 1 22 ? 12.414 -10.125 -10.719 1 92.19 22 GLY B O 1
ATOM 1383 N N . TYR B 1 23 ? 10.82 -11.297 -9.695 1 91.94 23 TYR B N 1
ATOM 1384 C CA . TYR B 1 23 ? 11.375 -11.086 -8.367 1 91.94 23 TYR B CA 1
ATOM 1385 C C . TYR B 1 23 ? 12.156 -12.305 -7.895 1 91.94 23 TYR B C 1
ATOM 1387 O O . TYR B 1 23 ? 11.578 -13.375 -7.699 1 91.94 23 TYR B O 1
ATOM 1395 N N . LEU B 1 24 ? 13.391 -12.055 -7.75 1 91.44 24 LEU B N 1
ATOM 1396 C CA . LEU B 1 24 ? 14.25 -13.109 -7.215 1 91.44 24 LEU B CA 1
ATOM 1397 C C . LEU B 1 24 ? 14.328 -13.023 -5.695 1 91.44 24 LEU B C 1
ATOM 1399 O O . LEU B 1 24 ? 14.781 -12.016 -5.148 1 91.44 24 LEU B O 1
ATOM 1403 N N . VAL B 1 25 ? 13.836 -14.008 -5 1 92.75 25 VAL B N 1
ATOM 1404 C CA . VAL B 1 25 ? 13.82 -14.047 -3.539 1 92.75 25 VAL B CA 1
ATOM 1405 C C . VAL B 1 25 ? 14.344 -15.398 -3.053 1 92.75 25 VAL B C 1
ATOM 1407 O O . VAL B 1 25 ? 14.117 -16.422 -3.695 1 92.75 25 VAL B O 1
ATOM 1410 N N . SER B 1 26 ? 15.086 -15.383 -1.996 1 95.31 26 SER B N 1
ATOM 1411 C CA . SER B 1 26 ? 15.516 -16.641 -1.411 1 95.31 26 SER B CA 1
ATOM 1412 C C . SER B 1 26 ? 14.336 -17.406 -0.821 1 95.31 26 SER B C 1
ATOM 1414 O O . SER B 1 26 ? 13.383 -16.812 -0.33 1 95.31 26 SER B O 1
ATOM 1416 N N . LEU B 1 27 ? 14.453 -18.719 -0.903 1 97.19 27 LEU B N 1
ATOM 1417 C CA . LEU B 1 27 ? 13.406 -19.547 -0.318 1 97.19 27 LEU B CA 1
ATOM 1418 C C . LEU B 1 27 ? 13.289 -19.297 1.181 1 97.19 27 LEU B C 1
ATOM 1420 O O . LEU B 1 27 ? 12.18 -19.297 1.725 1 97.19 27 LEU B O 1
ATOM 1424 N N . ASP B 1 28 ? 14.383 -19.031 1.825 1 97.19 28 ASP B N 1
ATOM 1425 C CA . ASP B 1 28 ? 14.398 -18.75 3.258 1 97.19 28 ASP B CA 1
ATOM 1426 C C . ASP B 1 28 ? 13.586 -17.5 3.582 1 97.19 28 ASP B C 1
ATOM 1428 O O . ASP B 1 28 ? 12.734 -17.516 4.477 1 97.19 28 ASP B O 1
ATOM 1432 N N . LEU B 1 29 ? 13.844 -16.469 2.875 1 95.25 29 LEU B N 1
ATOM 1433 C CA . LEU B 1 29 ? 13.094 -15.242 3.096 1 95.25 29 LEU B CA 1
ATOM 1434 C C . LEU B 1 29 ? 11.609 -15.445 2.799 1 95.25 29 LEU B C 1
ATOM 1436 O O . LEU B 1 29 ? 10.758 -15.008 3.568 1 95.25 29 LEU B O 1
ATOM 1440 N N . LEU B 1 30 ? 11.344 -16.109 1.721 1 97.19 30 LEU B N 1
ATOM 1441 C CA . LEU B 1 30 ? 9.961 -16.359 1.322 1 97.19 30 LEU B CA 1
ATOM 1442 C C . LEU B 1 30 ? 9.227 -17.156 2.395 1 97.19 30 LEU B C 1
ATOM 1444 O O . LEU B 1 30 ? 8.094 -16.812 2.758 1 97.19 30 LEU B O 1
ATOM 1448 N N . GLU B 1 31 ? 9.82 -18.172 2.926 1 97.88 31 GLU B N 1
ATOM 1449 C CA . GLU B 1 31 ? 9.188 -18.984 3.955 1 97.88 31 GLU B CA 1
ATOM 1450 C C . GLU B 1 31 ? 8.953 -18.188 5.234 1 97.88 31 GLU B C 1
ATOM 1452 O O . GLU B 1 31 ? 7.922 -18.344 5.891 1 97.88 31 GLU B O 1
ATOM 1457 N N . ARG B 1 32 ? 9.875 -17.375 5.566 1 97 32 ARG B N 1
ATOM 1458 C CA . ARG B 1 32 ? 9.719 -16.516 6.738 1 97 32 ARG B CA 1
ATOM 1459 C C . ARG B 1 32 ? 8.547 -15.547 6.559 1 97 32 ARG B C 1
ATOM 1461 O O . ARG B 1 32 ? 7.734 -15.375 7.465 1 97 32 ARG B O 1
ATOM 1468 N N . GLN B 1 33 ? 8.539 -14.961 5.398 1 97.44 33 GLN B N 1
ATOM 1469 C CA . GLN B 1 33 ? 7.434 -14.055 5.098 1 97.44 33 GLN B CA 1
ATOM 1470 C C . GLN B 1 33 ? 6.094 -14.789 5.145 1 97.44 33 GLN B C 1
ATOM 1472 O O . GLN B 1 33 ? 5.133 -14.297 5.742 1 97.44 33 GLN B O 1
ATOM 1477 N N . TYR B 1 34 ? 6.078 -15.961 4.492 1 98.06 34 TYR B N 1
ATOM 1478 C CA . TYR B 1 34 ? 4.867 -16.781 4.469 1 98.06 34 TYR B CA 1
ATOM 1479 C C . TYR B 1 34 ? 4.367 -17.047 5.883 1 98.06 34 TYR B C 1
ATOM 1481 O O . TYR B 1 34 ? 3.191 -16.828 6.188 1 98.06 34 TYR B O 1
ATOM 1489 N N . GLU B 1 35 ? 5.172 -17.484 6.762 1 97.56 35 GLU B N 1
ATOM 1490 C CA . GLU B 1 35 ? 4.809 -17.875 8.117 1 97.56 35 GLU B CA 1
ATOM 1491 C C . GLU B 1 35 ? 4.242 -16.688 8.898 1 97.56 35 GLU B C 1
ATOM 1493 O O . GLU B 1 35 ? 3.287 -16.828 9.656 1 97.56 35 GLU B O 1
ATOM 1498 N N . ARG B 1 36 ? 4.77 -15.617 8.68 1 97.12 36 ARG B N 1
ATOM 1499 C CA . ARG B 1 36 ? 4.348 -14.422 9.406 1 97.12 36 ARG B CA 1
ATOM 1500 C C . ARG B 1 36 ? 3.035 -13.875 8.844 1 97.12 36 ARG B C 1
ATOM 1502 O O . ARG B 1 36 ? 2.131 -13.523 9.609 1 97.12 36 ARG B O 1
ATOM 1509 N N . LEU B 1 37 ? 2.891 -13.914 7.535 1 97.94 37 LEU B N 1
ATOM 1510 C CA . LEU B 1 37 ? 1.822 -13.164 6.879 1 97.94 37 LEU B CA 1
ATOM 1511 C C . LEU B 1 37 ? 0.563 -14.016 6.75 1 97.94 37 LEU B C 1
ATOM 1513 O O . LEU B 1 37 ? -0.549 -13.484 6.711 1 97.94 37 LEU B O 1
ATOM 1517 N N . ILE B 1 38 ? 0.751 -15.312 6.758 1 97.44 38 ILE B N 1
ATOM 1518 C CA . ILE B 1 38 ? -0.375 -16.188 6.465 1 97.44 38 ILE B CA 1
ATOM 1519 C C . ILE B 1 38 ? -1.421 -16.078 7.57 1 97.44 38 ILE B C 1
ATOM 1521 O O . ILE B 1 38 ? -2.617 -16.25 7.324 1 97.44 38 ILE B O 1
ATOM 1525 N N . GLU B 1 39 ? -1.024 -15.742 8.766 1 94.62 39 GLU B N 1
ATOM 1526 C CA . GLU B 1 39 ? -1.944 -15.672 9.898 1 94.62 39 GLU B CA 1
ATOM 1527 C C . GLU B 1 39 ? -2.322 -14.227 10.211 1 94.62 39 GLU B C 1
ATOM 1529 O O . GLU B 1 39 ? -3.109 -13.969 11.125 1 94.62 39 GLU B O 1
ATOM 1534 N N . ASP B 1 40 ? -1.753 -13.344 9.547 1 97 40 ASP B N 1
ATOM 1535 C CA . ASP B 1 40 ? -2.021 -11.922 9.758 1 97 40 ASP B CA 1
ATOM 1536 C C . ASP B 1 40 ? -3.328 -11.5 9.086 1 97 40 ASP B C 1
ATOM 1538 O O . ASP B 1 40 ? -3.471 -11.625 7.867 1 97 40 ASP B O 1
ATOM 1542 N N . CYS B 1 41 ? -4.285 -10.953 9.812 1 95.31 41 CYS B N 1
ATOM 1543 C CA . CYS B 1 41 ? -5.633 -10.648 9.344 1 95.31 41 CYS B CA 1
ATOM 1544 C C . CYS B 1 41 ? -5.621 -9.484 8.359 1 95.31 41 CYS B C 1
ATOM 1546 O O . CYS B 1 41 ? -6.633 -9.195 7.723 1 95.31 41 CYS B O 1
ATOM 1548 N N . HIS B 1 42 ? -4.477 -8.875 8.156 1 97.81 42 HIS B N 1
ATOM 1549 C CA . HIS B 1 42 ? -4.379 -7.762 7.219 1 97.81 42 HIS B CA 1
ATOM 1550 C C . HIS B 1 42 ? -4.039 -8.258 5.816 1 97.81 42 HIS B C 1
ATOM 1552 O O . HIS B 1 42 ? -4.016 -7.473 4.863 1 97.81 42 HIS B O 1
ATOM 1558 N N . HIS B 1 43 ? -3.781 -9.57 5.742 1 98.56 43 HIS B N 1
ATOM 1559 C CA . HIS B 1 43 ? -3.348 -10.109 4.461 1 98.56 43 HIS B CA 1
ATOM 1560 C C . HIS B 1 43 ? -4.34 -11.141 3.936 1 98.56 43 HIS B C 1
ATOM 1562 O O . HIS B 1 43 ? -4.988 -11.844 4.715 1 98.56 43 HIS B O 1
ATOM 1568 N N . TYR B 1 44 ? -4.461 -11.203 2.615 1 98.44 44 TYR B N 1
ATOM 1569 C CA . TYR B 1 44 ? -5.32 -12.125 1.885 1 98.44 44 TYR B CA 1
ATOM 1570 C C . TYR B 1 44 ? -4.516 -12.922 0.863 1 98.44 44 TYR B C 1
ATOM 1572 O O . TYR B 1 44 ? -3.789 -12.352 0.05 1 98.44 44 TYR B O 1
ATOM 1580 N N . PHE B 1 45 ? -4.648 -14.211 0.965 1 98.5 45 PHE B N 1
ATOM 1581 C CA . PHE B 1 45 ? -3.965 -15.109 0.044 1 98.5 45 PHE B CA 1
ATOM 1582 C C . PHE B 1 45 ? -4.941 -16.109 -0.562 1 98.5 45 PHE B C 1
ATOM 1584 O O . PHE B 1 45 ? -5.824 -16.625 0.131 1 98.5 45 PHE B O 1
ATOM 1591 N N . LEU B 1 46 ? -4.77 -16.328 -1.843 1 98.5 46 LEU B N 1
ATOM 1592 C CA . LEU B 1 46 ? -5.445 -17.438 -2.51 1 98.5 46 LEU B CA 1
ATOM 1593 C C . LEU B 1 46 ? -4.504 -18.125 -3.49 1 98.5 46 LEU B C 1
ATOM 1595 O O . LEU B 1 46 ? -3.689 -17.484 -4.145 1 98.5 46 LEU B O 1
ATOM 1599 N N . ALA B 1 47 ? -4.652 -19.438 -3.539 1 98.75 47 ALA B N 1
ATOM 1600 C CA . ALA B 1 47 ? -3.875 -20.266 -4.461 1 98.75 47 ALA B CA 1
ATOM 1601 C C . ALA B 1 47 ? -4.773 -20.891 -5.52 1 98.75 47 ALA B C 1
ATOM 1603 O O . ALA B 1 47 ? -5.953 -21.156 -5.27 1 98.75 47 ALA B O 1
ATOM 1604 N N . TYR B 1 48 ? -4.262 -20.969 -6.699 1 98.88 48 TYR B N 1
ATOM 1605 C CA . TYR B 1 48 ? -4.84 -21.812 -7.742 1 98.88 48 TYR B CA 1
ATOM 1606 C C . TYR B 1 48 ? -3.936 -22.984 -8.062 1 98.88 48 TYR B C 1
ATOM 1608 O O . TYR B 1 48 ? -2.795 -22.812 -8.492 1 98.88 48 TYR B O 1
ATOM 1616 N N . ALA B 1 49 ? -4.473 -24.25 -7.832 1 98.56 49 ALA B N 1
ATOM 1617 C CA . ALA B 1 49 ? -3.66 -25.453 -7.992 1 98.56 49 ALA B CA 1
ATOM 1618 C C . ALA B 1 49 ? -4.203 -26.328 -9.117 1 98.56 49 ALA B C 1
ATOM 1620 O O . ALA B 1 49 ? -5.387 -26.25 -9.453 1 98.56 49 ALA B O 1
ATOM 1621 N N . ASP B 1 50 ? -3.275 -27.062 -9.672 1 97.88 50 ASP B N 1
ATOM 1622 C CA . ASP B 1 50 ? -3.676 -28.094 -10.625 1 97.88 50 ASP B CA 1
ATOM 1623 C C . ASP B 1 50 ? -4.582 -29.141 -9.977 1 97.88 50 ASP B C 1
ATOM 1625 O O . ASP B 1 50 ? -4.285 -29.625 -8.883 1 97.88 50 ASP B O 1
ATOM 1629 N N . LYS B 1 51 ? -5.613 -29.453 -10.664 1 95.75 51 LYS B N 1
ATOM 1630 C CA . LYS B 1 51 ? -6.621 -30.344 -10.086 1 95.75 51 LYS B CA 1
ATOM 1631 C C . LYS B 1 51 ? -6.062 -31.75 -9.891 1 95.75 51 LYS B C 1
ATOM 1633 O O . LYS B 1 51 ? -6.441 -32.438 -8.945 1 95.75 51 LYS B O 1
ATOM 1638 N N . ASP B 1 52 ? -5.191 -32.125 -10.703 1 96.06 52 ASP B N 1
ATOM 1639 C CA . ASP B 1 52 ? -4.703 -33.5 -10.695 1 96.06 52 ASP B CA 1
ATOM 1640 C C . ASP B 1 52 ? -3.461 -33.625 -9.812 1 96.06 52 ASP B C 1
ATOM 1642 O O . ASP B 1 52 ? -3.352 -34.562 -9.023 1 96.06 52 ASP B O 1
ATOM 1646 N N . THR B 1 53 ? -2.527 -32.688 -9.812 1 96.38 53 THR B N 1
ATOM 1647 C CA . THR B 1 53 ? -1.236 -32.812 -9.141 1 96.38 53 THR B CA 1
ATOM 1648 C C . THR B 1 53 ? -1.195 -31.953 -7.883 1 96.38 53 THR B C 1
ATOM 1650 O O . THR B 1 53 ? -0.288 -32.094 -7.059 1 96.38 53 THR B O 1
ATOM 1653 N N . ASN B 1 54 ? -2.15 -31.016 -7.719 1 97.19 54 ASN B N 1
ATOM 1654 C CA . ASN B 1 54 ? -2.213 -30.062 -6.617 1 97.19 54 ASN B CA 1
ATOM 1655 C C . ASN B 1 54 ? -1.039 -29.094 -6.656 1 97.19 54 ASN B C 1
ATOM 1657 O O . ASN B 1 54 ? -0.782 -28.391 -5.68 1 97.19 54 ASN B O 1
ATOM 1661 N N . GLN B 1 55 ? -0.325 -29.109 -7.762 1 97.38 55 GLN B N 1
ATOM 1662 C CA . GLN B 1 55 ? 0.771 -28.156 -7.941 1 97.38 55 GLN B CA 1
ATOM 1663 C C . GLN B 1 55 ? 0.251 -26.719 -8.031 1 97.38 55 GLN B C 1
ATOM 1665 O O . GLN B 1 55 ? -0.759 -26.469 -8.688 1 97.38 55 GLN B O 1
ATOM 1670 N N . LEU B 1 56 ? 0.939 -25.875 -7.25 1 98.69 56 LEU B N 1
ATOM 1671 C CA . LEU B 1 56 ? 0.568 -24.469 -7.324 1 98.69 56 LEU B CA 1
ATOM 1672 C C . LEU B 1 56 ? 0.854 -23.906 -8.711 1 98.69 56 LEU B C 1
ATOM 1674 O O . LEU B 1 56 ? 1.973 -24.016 -9.219 1 98.69 56 LEU B O 1
ATOM 1678 N N . LEU B 1 57 ? -0.163 -23.25 -9.352 1 98.69 57 LEU B N 1
ATOM 1679 C CA . LEU B 1 57 ? -0.02 -22.703 -10.688 1 98.69 57 LEU B CA 1
ATOM 1680 C C . LEU B 1 57 ? -0.028 -21.172 -10.648 1 98.69 57 LEU B C 1
ATOM 1682 O O . LEU B 1 57 ? 0.487 -20.516 -11.555 1 98.69 57 LEU B O 1
ATOM 1686 N N . GLY B 1 58 ? -0.621 -20.625 -9.695 1 98.81 58 GLY B N 1
ATOM 1687 C CA . GLY B 1 58 ? -0.728 -19.188 -9.523 1 98.81 58 GLY B CA 1
ATOM 1688 C C . GLY B 1 58 ? -1.259 -18.781 -8.156 1 98.81 58 GLY B C 1
ATOM 1689 O O . GLY B 1 58 ? -1.731 -19.641 -7.398 1 98.81 58 GLY B O 1
ATOM 1690 N N . TYR B 1 59 ? -1.16 -17.5 -7.793 1 98.88 59 TYR B N 1
ATOM 1691 C CA . TYR B 1 59 ? -1.642 -17.016 -6.504 1 98.88 59 TYR B CA 1
ATOM 1692 C C . TYR B 1 59 ? -1.99 -15.539 -6.578 1 98.88 59 TYR B C 1
ATOM 1694 O O . TYR B 1 59 ? -1.665 -14.867 -7.559 1 98.88 59 TYR B O 1
ATOM 1702 N N . VAL B 1 60 ? -2.709 -15.109 -5.621 1 98.81 60 VAL B N 1
ATOM 1703 C CA . VAL B 1 60 ? -2.996 -13.695 -5.422 1 98.81 60 VAL B CA 1
ATOM 1704 C C . VAL B 1 60 ? -2.701 -13.305 -3.975 1 98.81 60 VAL B C 1
ATOM 1706 O O . VAL B 1 60 ? -2.908 -14.102 -3.057 1 98.81 60 VAL B O 1
ATOM 1709 N N . HIS B 1 61 ? -2.119 -12.211 -3.758 1 98.81 61 HIS B N 1
ATOM 1710 C CA . HIS B 1 61 ? -1.811 -11.633 -2.457 1 98.81 61 HIS B CA 1
ATOM 1711 C C . HIS B 1 61 ? -2.246 -10.172 -2.389 1 98.81 61 HIS B C 1
ATOM 1713 O O . HIS B 1 61 ? -1.852 -9.359 -3.23 1 98.81 61 HIS B O 1
ATOM 1719 N N . ALA B 1 62 ? -3.102 -9.844 -1.458 1 98.81 62 ALA B N 1
ATOM 1720 C CA . ALA B 1 62 ? -3.514 -8.469 -1.193 1 98.81 62 ALA B CA 1
ATOM 1721 C C . ALA B 1 62 ? -3.371 -8.133 0.287 1 98.81 62 ALA B C 1
ATOM 1723 O O . ALA B 1 62 ? -3.354 -9.023 1.138 1 98.81 62 ALA B O 1
ATOM 1724 N N . GLU B 1 63 ? -3.16 -6.918 0.545 1 98.69 63 GLU B N 1
ATOM 1725 C CA . GLU B 1 63 ? -3.104 -6.414 1.914 1 98.69 63 GLU B CA 1
ATOM 1726 C C . GLU B 1 63 ? -4.09 -5.266 2.121 1 98.69 63 GLU B C 1
ATOM 1728 O O . GLU B 1 63 ? -4.441 -4.566 1.169 1 98.69 63 GLU B O 1
ATOM 1733 N N . ARG B 1 64 ? -4.527 -5.117 3.365 1 98.38 64 ARG B N 1
ATOM 1734 C CA . ARG B 1 64 ? -5.426 -4.016 3.686 1 98.38 64 ARG B CA 1
ATOM 1735 C C . ARG B 1 64 ? -4.797 -2.674 3.318 1 98.38 64 ARG B C 1
ATOM 1737 O O . ARG B 1 64 ? -3.602 -2.465 3.527 1 98.38 64 ARG B O 1
ATOM 1744 N N . TYR B 1 65 ? -5.543 -1.857 2.75 1 98.12 65 TYR B N 1
ATOM 1745 C CA . TYR B 1 65 ? -5.246 -0.461 2.447 1 98.12 65 TYR B CA 1
ATOM 1746 C C . TYR B 1 65 ? -6.172 0.472 3.217 1 98.12 65 TYR B C 1
ATOM 1748 O O . TYR B 1 65 ? -7.336 0.646 2.848 1 98.12 65 TYR B O 1
ATOM 1756 N N . GLU B 1 66 ? -5.668 1.081 4.266 1 97.75 66 GLU B N 1
ATOM 1757 C CA . GLU B 1 66 ? -6.504 1.827 5.199 1 97.75 66 GLU B CA 1
ATOM 1758 C C . GLU B 1 66 ? -5.949 3.229 5.441 1 97.75 66 GLU B C 1
ATOM 1760 O O . GLU B 1 66 ? -4.836 3.383 5.945 1 97.75 66 GLU B O 1
ATOM 1765 N N . THR B 1 67 ? -6.699 4.191 5.035 1 96.88 67 THR B N 1
ATOM 1766 C CA . THR B 1 67 ? -6.301 5.59 5.148 1 96.88 67 THR B CA 1
ATOM 1767 C C . THR B 1 67 ? -7.234 6.344 6.09 1 96.88 67 THR B C 1
ATOM 1769 O O . THR B 1 67 ? -8.211 5.781 6.59 1 96.88 67 THR B O 1
ATOM 1772 N N . LEU B 1 68 ? -6.93 7.566 6.355 1 96.19 68 LEU B N 1
ATOM 1773 C CA . LEU B 1 68 ? -7.766 8.422 7.191 1 96.19 68 LEU B CA 1
ATOM 1774 C C . LEU B 1 68 ? -8.828 9.125 6.355 1 96.19 68 LEU B C 1
ATOM 1776 O O . LEU B 1 68 ? -9.742 9.75 6.898 1 96.19 68 LEU B O 1
ATOM 1780 N N . TYR B 1 69 ? -8.773 8.953 5.004 1 93.94 69 TYR B N 1
ATOM 1781 C CA . TYR B 1 69 ? -9.633 9.805 4.172 1 93.94 69 TYR B CA 1
ATOM 1782 C C . TYR B 1 69 ? -10.516 8.953 3.264 1 93.94 69 TYR B C 1
ATOM 1784 O O . TYR B 1 69 ? -11.172 9.484 2.365 1 93.94 69 TYR B O 1
ATOM 1792 N N . ALA B 1 70 ? -10.516 7.656 3.42 1 92.94 70 ALA B N 1
ATOM 1793 C CA . ALA B 1 70 ? -11.344 6.785 2.592 1 92.94 70 ALA B CA 1
ATOM 1794 C C . ALA B 1 70 ? -11.734 5.52 3.35 1 92.94 70 ALA B C 1
ATOM 1796 O O . ALA B 1 70 ? -11.125 5.188 4.371 1 92.94 70 ALA B O 1
ATOM 1797 N N . SER B 1 71 ? -12.758 4.891 2.812 1 94.19 71 SER B N 1
ATOM 1798 C CA . SER B 1 71 ? -13.117 3.572 3.32 1 94.19 71 SER B CA 1
ATOM 1799 C C . SER B 1 71 ? -12.031 2.547 3.029 1 94.19 71 SER B C 1
ATOM 1801 O O . SER B 1 71 ? -11.188 2.76 2.154 1 94.19 71 SER B O 1
ATOM 1803 N N . ASP B 1 72 ? -12.078 1.465 3.732 1 96.12 72 ASP B N 1
ATOM 1804 C CA . ASP B 1 72 ? -11.031 0.449 3.65 1 96.12 72 ASP B CA 1
ATOM 1805 C C . ASP B 1 72 ? -11.055 -0.258 2.297 1 96.12 72 ASP B C 1
ATOM 1807 O O . ASP B 1 72 ? -12.125 -0.561 1.77 1 96.12 72 ASP B O 1
ATOM 1811 N N . GLY B 1 73 ? -9.914 -0.459 1.791 1 97.38 73 GLY B N 1
ATOM 1812 C CA . GLY B 1 73 ? -9.742 -1.25 0.583 1 97.38 73 GLY B CA 1
ATOM 1813 C C . GLY B 1 73 ? -8.648 -2.293 0.704 1 97.38 73 GLY B C 1
ATOM 1814 O O . GLY B 1 73 ? -8.195 -2.602 1.809 1 97.38 73 GLY B O 1
ATOM 1815 N N . LEU B 1 74 ? -8.359 -2.896 -0.403 1 98.5 74 LEU B N 1
ATOM 1816 C CA . LEU B 1 74 ? -7.223 -3.803 -0.528 1 98.5 74 LEU B CA 1
ATOM 1817 C C . LEU B 1 74 ? -6.227 -3.285 -1.557 1 98.5 74 LEU B C 1
ATOM 1819 O O . LEU B 1 74 ? -6.617 -2.746 -2.594 1 98.5 74 LEU B O 1
ATOM 1823 N N . ASN B 1 75 ? -5.012 -3.381 -1.204 1 98.38 75 ASN B N 1
ATOM 1824 C CA . ASN B 1 75 ? -3.928 -3.197 -2.16 1 98.38 75 ASN B CA 1
ATOM 1825 C C . ASN B 1 75 ? -3.428 -4.531 -2.705 1 98.38 75 ASN B C 1
ATOM 1827 O O . ASN B 1 75 ? -2.977 -5.391 -1.942 1 98.38 75 ASN B O 1
ATOM 1831 N N . LEU B 1 76 ? -3.654 -4.758 -3.998 1 98.38 76 LEU B N 1
ATOM 1832 C CA . LEU B 1 76 ? -3.172 -5.969 -4.648 1 98.38 76 LEU B CA 1
ATOM 1833 C C . LEU B 1 76 ? -1.656 -5.934 -4.809 1 98.38 76 LEU B C 1
ATOM 1835 O O . LEU B 1 76 ? -1.127 -5.121 -5.57 1 98.38 76 LEU B O 1
ATOM 1839 N N . LEU B 1 77 ? -0.931 -6.828 -4.086 1 97.62 77 LEU B N 1
ATOM 1840 C CA . LEU B 1 77 ? 0.526 -6.816 -4.023 1 97.62 77 LEU B CA 1
ATOM 1841 C C . LEU B 1 77 ? 1.122 -7.766 -5.055 1 97.62 77 LEU B C 1
ATOM 1843 O O . LEU B 1 77 ? 2.254 -7.57 -5.504 1 97.62 77 LEU B O 1
ATOM 1847 N N . GLY B 1 78 ? 0.37 -8.797 -5.348 1 96.94 78 GLY B N 1
ATOM 1848 C CA . GLY B 1 78 ? 0.836 -9.773 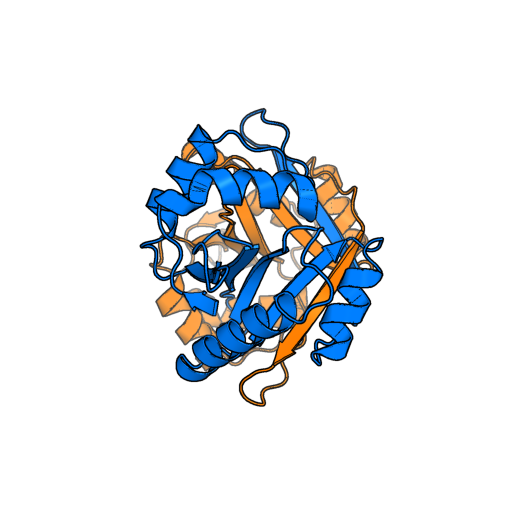-6.324 1 96.94 78 GLY B CA 1
ATOM 1849 C C . GLY B 1 78 ? -0.282 -10.617 -6.902 1 96.94 78 GLY B C 1
ATOM 1850 O O . GLY B 1 78 ? -1.172 -11.062 -6.176 1 96.94 78 GLY B O 1
ATOM 1851 N N . LEU B 1 79 ? -0.31 -10.75 -8.125 1 98.44 79 LEU B N 1
ATOM 1852 C CA . LEU B 1 79 ? -1.092 -11.695 -8.914 1 98.44 79 LEU B CA 1
ATOM 1853 C C . LEU B 1 79 ? -0.24 -12.32 -10.008 1 98.44 79 LEU B C 1
ATOM 1855 O O . LEU B 1 79 ? 0.174 -11.641 -10.945 1 98.44 79 LEU B O 1
ATOM 1859 N N . ALA B 1 80 ? 0.015 -13.609 -9.82 1 98.19 80 ALA B N 1
ATOM 1860 C CA . ALA B 1 80 ? 0.958 -14.234 -10.742 1 98.19 80 ALA B CA 1
ATOM 1861 C C . ALA B 1 80 ? 0.554 -15.68 -11.039 1 98.19 80 ALA B C 1
ATOM 1863 O O . ALA B 1 80 ? 0.101 -16.406 -10.148 1 98.19 80 ALA B O 1
ATOM 1864 N N . VAL B 1 81 ? 0.663 -16 -12.242 1 98.62 81 VAL B N 1
ATOM 1865 C CA . VAL B 1 81 ? 0.418 -17.344 -12.758 1 98.62 81 VAL B CA 1
ATOM 1866 C C . VAL B 1 81 ? 1.644 -17.844 -13.523 1 98.62 81 VAL B C 1
ATOM 1868 O O . VAL B 1 81 ? 2.27 -17.078 -14.266 1 98.62 81 VAL B O 1
ATOM 1871 N N . LEU B 1 82 ? 2.041 -19.094 -13.297 1 98.19 82 LEU B N 1
ATOM 1872 C CA . LEU B 1 82 ? 3.131 -19.656 -14.086 1 98.19 82 LEU B CA 1
ATOM 1873 C C . LEU B 1 82 ? 2.938 -19.375 -15.57 1 98.19 82 LEU B C 1
ATOM 1875 O O . LEU B 1 82 ? 1.834 -19.531 -16.094 1 98.19 82 LEU B O 1
ATOM 1879 N N . PRO B 1 83 ? 4.023 -18.984 -16.25 1 97.25 83 PRO B N 1
ATOM 1880 C CA . PRO B 1 83 ? 3.898 -18.562 -17.641 1 97.25 83 PRO B CA 1
ATOM 1881 C C . PRO B 1 83 ? 3.25 -19.625 -18.531 1 97.25 83 PRO B C 1
ATOM 1883 O O . PRO B 1 83 ? 2.393 -19.312 -19.359 1 97.25 83 PRO B O 1
ATOM 1886 N N . ALA B 1 84 ? 3.508 -20.875 -18.328 1 96.81 84 ALA B N 1
ATOM 1887 C CA . ALA B 1 84 ? 3.006 -21.969 -19.156 1 96.81 84 ALA B CA 1
ATOM 1888 C C . ALA B 1 84 ? 1.502 -22.156 -18.969 1 96.81 84 ALA B C 1
ATOM 1890 O O . ALA B 1 84 ? 0.848 -22.828 -19.766 1 96.81 84 ALA B O 1
ATOM 1891 N N . TYR B 1 85 ? 0.955 -21.531 -18 1 97.56 85 TYR B N 1
ATOM 1892 C CA . TYR B 1 85 ? -0.45 -21.75 -17.672 1 97.56 85 TYR B CA 1
ATOM 1893 C C . TYR B 1 85 ? -1.238 -20.453 -17.75 1 97.56 85 TYR B C 1
ATOM 1895 O O . TYR B 1 85 ? -2.363 -20.359 -17.25 1 97.56 85 TYR B O 1
ATOM 1903 N N . GLN B 1 86 ? -0.599 -19.406 -18.281 1 96.06 86 GLN B N 1
ATOM 1904 C CA . GLN B 1 86 ? -1.267 -18.125 -18.406 1 96.06 86 GLN B CA 1
ATOM 1905 C C . GLN B 1 86 ? -2.252 -18.125 -19.578 1 96.06 86 GLN B C 1
ATOM 1907 O O . GLN B 1 86 ? -2.242 -19.031 -20.406 1 96.06 86 GLN B O 1
ATOM 1912 N N . ARG B 1 87 ? -3.189 -17.219 -19.547 1 95.5 87 ARG B N 1
ATOM 1913 C CA . ARG B 1 87 ? -4.215 -17.031 -20.578 1 95.5 87 ARG B CA 1
ATOM 1914 C C . ARG B 1 87 ? -5.172 -18.219 -20.609 1 95.5 87 ARG B C 1
ATOM 1916 O O . ARG B 1 87 ? -5.57 -18.672 -21.688 1 95.5 87 ARG B O 1
ATOM 1923 N N . ARG B 1 88 ? -5.375 -18.781 -19.438 1 96.31 88 ARG B N 1
ATOM 1924 C CA . ARG B 1 88 ? -6.301 -19.891 -19.281 1 96.31 88 ARG B CA 1
ATOM 1925 C C . ARG B 1 88 ? -7.375 -19.578 -18.25 1 96.31 88 ARG B C 1
ATOM 1927 O O . ARG B 1 88 ? -8.062 -20.469 -17.766 1 96.31 88 ARG B O 1
ATOM 1934 N N . GLY B 1 89 ? -7.387 -18.344 -17.812 1 97.69 89 GLY B N 1
ATOM 1935 C CA . GLY B 1 89 ? -8.445 -17.906 -16.906 1 97.69 89 GLY B CA 1
ATOM 1936 C C . GLY B 1 89 ? -8.062 -18.031 -15.445 1 97.69 89 GLY B C 1
ATOM 1937 O O . GLY B 1 89 ? -8.867 -17.719 -14.57 1 97.69 89 GLY B O 1
ATOM 1938 N N . ILE B 1 90 ? -6.906 -18.453 -15.156 1 98.44 90 ILE B N 1
ATOM 1939 C CA . ILE B 1 90 ? -6.461 -18.656 -13.781 1 98.44 90 ILE B CA 1
ATOM 1940 C C . ILE B 1 90 ? -6.375 -17.328 -13.047 1 98.44 90 ILE B C 1
ATOM 1942 O O . ILE B 1 90 ? -6.867 -17.188 -11.93 1 98.44 90 ILE B O 1
ATOM 1946 N N . GLY B 1 91 ? -5.758 -16.297 -13.711 1 98.56 91 GLY B N 1
ATOM 1947 C CA . GLY B 1 91 ? -5.664 -14.984 -13.109 1 98.56 91 GLY B CA 1
ATOM 1948 C C . GLY B 1 91 ? -7.016 -14.383 -12.773 1 98.56 91 GLY B C 1
ATOM 1949 O O . GLY B 1 91 ? -7.211 -13.859 -11.672 1 98.56 91 GLY B O 1
ATOM 1950 N N . SER B 1 92 ? -7.957 -14.531 -13.688 1 98.44 92 SER B N 1
ATOM 1951 C CA . SER B 1 92 ? -9.297 -14.008 -13.477 1 98.44 92 SER B CA 1
ATOM 1952 C C . SER B 1 92 ? -10.008 -14.742 -12.344 1 98.44 92 SER B C 1
ATOM 1954 O O . SER B 1 92 ? -10.727 -14.133 -11.555 1 98.44 92 SER B O 1
ATOM 1956 N N . ALA B 1 93 ? -9.812 -16.031 -12.266 1 98.69 93 ALA B N 1
ATOM 1957 C CA . ALA B 1 93 ? -10.422 -16.828 -11.211 1 98.69 93 ALA B CA 1
ATOM 1958 C C . ALA B 1 93 ? -9.914 -16.406 -9.836 1 98.69 93 ALA B C 1
ATOM 1960 O O . ALA B 1 93 ? -10.695 -16.25 -8.891 1 98.69 93 ALA B O 1
ATOM 1961 N N . LEU B 1 94 ? -8.641 -16.188 -9.727 1 98.81 94 LEU B N 1
ATOM 1962 C CA . LEU B 1 94 ? -8.023 -15.758 -8.484 1 98.81 94 LEU B CA 1
ATOM 1963 C C . LEU B 1 94 ? -8.547 -14.383 -8.07 1 98.81 94 LEU B C 1
ATOM 1965 O O . LEU B 1 94 ? -8.953 -14.195 -6.918 1 98.81 94 LEU B O 1
ATOM 1969 N N . LEU B 1 95 ? -8.555 -13.43 -9.023 1 98.75 95 LEU B N 1
ATOM 1970 C CA . LEU B 1 95 ? -8.977 -12.062 -8.719 1 98.75 95 LEU B CA 1
ATOM 1971 C C . LEU B 1 95 ? -10.453 -12.008 -8.367 1 98.75 95 LEU B C 1
ATOM 1973 O O . LEU B 1 95 ? -10.852 -11.312 -7.43 1 98.75 95 LEU B O 1
ATOM 1977 N N . ARG B 1 96 ? -11.289 -12.766 -9.023 1 98.62 96 ARG B N 1
ATOM 1978 C CA . ARG B 1 96 ? -12.719 -12.805 -8.734 1 98.62 96 ARG B CA 1
ATOM 1979 C C . ARG B 1 96 ? -12.984 -13.398 -7.355 1 98.62 96 ARG B C 1
ATOM 1981 O O . ARG B 1 96 ? -13.891 -12.953 -6.645 1 98.62 96 ARG B O 1
ATOM 1988 N N . ALA B 1 97 ? -12.266 -14.398 -7.047 1 98.75 97 ALA B N 1
ATOM 1989 C CA . ALA B 1 97 ? -12.398 -14.984 -5.715 1 98.75 97 ALA B CA 1
ATOM 1990 C C . ALA B 1 97 ? -12.016 -13.977 -4.633 1 98.75 97 ALA B C 1
ATOM 1992 O O . ALA B 1 97 ? -12.68 -13.875 -3.6 1 98.75 97 ALA B O 1
ATOM 1993 N N . LEU B 1 98 ? -10.945 -13.227 -4.871 1 98.75 98 LEU B N 1
ATOM 1994 C CA . LEU B 1 98 ? -10.531 -12.18 -3.947 1 98.75 98 LEU B CA 1
ATOM 1995 C C . LEU B 1 98 ? -11.609 -11.109 -3.816 1 98.75 98 LEU B C 1
ATOM 1997 O O . LEU B 1 98 ? -11.922 -10.672 -2.707 1 98.75 98 LEU B O 1
ATOM 2001 N N . GLU B 1 99 ? -12.164 -10.727 -4.961 1 98.62 99 GLU B N 1
ATOM 2002 C CA . GLU B 1 99 ? -13.242 -9.75 -4.961 1 98.62 99 GLU B CA 1
ATOM 2003 C C . GLU B 1 99 ? -14.43 -10.234 -4.137 1 98.62 99 GLU B C 1
ATOM 2005 O O . GLU B 1 99 ? -15.023 -9.461 -3.377 1 98.62 99 GLU B O 1
ATOM 2010 N N . SER B 1 100 ? -14.773 -11.445 -4.32 1 98.44 100 SER B N 1
ATOM 2011 C CA . SER B 1 100 ? -15.898 -12.031 -3.592 1 98.44 100 SER B CA 1
ATOM 2012 C C . SER B 1 100 ? -15.656 -11.992 -2.086 1 98.44 100 SER B C 1
ATOM 2014 O O . SER B 1 100 ? -16.547 -11.594 -1.322 1 98.44 100 SER B O 1
ATOM 2016 N N . GLN B 1 101 ? -14.492 -12.367 -1.666 1 98.12 101 GLN B N 1
ATOM 2017 C CA . GLN B 1 101 ? -14.133 -12.305 -0.254 1 98.12 101 GLN B CA 1
ATOM 2018 C C . GLN B 1 101 ? -14.172 -10.875 0.263 1 98.12 101 GLN B C 1
ATOM 2020 O O . GLN B 1 101 ? -14.703 -10.609 1.346 1 98.12 101 GLN B O 1
ATOM 2025 N N . ALA B 1 102 ? -13.609 -9.961 -0.477 1 98.19 102 ALA B N 1
ATOM 2026 C CA . ALA B 1 102 ? -13.586 -8.547 -0.105 1 98.19 102 ALA B CA 1
ATOM 2027 C C . ALA B 1 102 ? -15 -8 0.054 1 98.19 102 ALA B C 1
ATOM 2029 O O . ALA B 1 102 ? -15.297 -7.305 1.026 1 98.19 102 ALA B O 1
ATOM 2030 N N . ARG B 1 103 ? -15.883 -8.359 -0.855 1 97.62 103 ARG B N 1
ATOM 2031 C CA . ARG B 1 103 ? -17.266 -7.926 -0.791 1 97.62 103 ARG B CA 1
ATOM 2032 C C . ARG B 1 103 ? -17.953 -8.438 0.479 1 97.62 103 ARG B C 1
ATOM 2034 O O . ARG B 1 103 ? -18.672 -7.691 1.145 1 97.62 103 ARG B O 1
ATOM 2041 N N . GLN B 1 104 ? -17.703 -9.633 0.747 1 97.69 104 GLN B N 1
ATOM 2042 C CA . GLN B 1 104 ? -18.312 -10.258 1.923 1 97.69 104 GLN B CA 1
ATOM 2043 C C . GLN B 1 104 ? -17.859 -9.562 3.205 1 97.69 104 GLN B C 1
ATOM 2045 O O . GLN B 1 104 ? -18.609 -9.492 4.18 1 97.69 104 GLN B O 1
ATOM 2050 N N . GLU B 1 105 ? -16.719 -9.023 3.18 1 97.5 105 GLU B N 1
ATOM 2051 C CA . GLU B 1 105 ? -16.156 -8.383 4.367 1 97.5 105 GLU B CA 1
ATOM 2052 C C . GLU B 1 105 ? -16.438 -6.887 4.375 1 97.5 105 GLU B C 1
ATOM 2054 O O . GLU B 1 105 ? -15.969 -6.164 5.254 1 97.5 105 GLU B O 1
ATOM 2059 N N . GLY B 1 106 ? -17.094 -6.41 3.387 1 96.44 106 GLY B N 1
ATOM 2060 C CA . GLY B 1 106 ? -17.469 -5.004 3.342 1 96.44 106 GLY B CA 1
ATOM 2061 C C . GLY B 1 106 ? -16.344 -4.102 2.881 1 96.44 106 GLY B C 1
ATOM 2062 O O . GLY B 1 106 ? -16.375 -2.893 3.127 1 96.44 106 GLY B O 1
ATOM 2063 N N . ILE B 1 107 ? -15.336 -4.66 2.279 1 97.5 107 ILE B N 1
ATOM 2064 C CA . ILE B 1 107 ? -14.227 -3.889 1.734 1 97.5 107 ILE B CA 1
ATOM 2065 C C . ILE B 1 107 ? -14.711 -3.041 0.561 1 97.5 107 ILE B C 1
ATOM 2067 O O . ILE B 1 107 ? -15.461 -3.521 -0.294 1 97.5 107 ILE B O 1
ATOM 2071 N N . ALA B 1 108 ? -14.289 -1.824 0.478 1 96.94 108 ALA B N 1
ATOM 2072 C CA . ALA B 1 108 ? -14.883 -0.839 -0.421 1 96.94 108 ALA B CA 1
ATOM 2073 C C . ALA B 1 108 ? -14.305 -0.964 -1.83 1 96.94 108 ALA B C 1
ATOM 2075 O O . ALA B 1 108 ? -15.008 -0.714 -2.816 1 96.94 108 ALA B O 1
ATOM 2076 N N . PHE B 1 109 ? -12.961 -1.272 -1.918 1 97.31 109 PHE B N 1
ATOM 2077 C CA . PHE B 1 109 ? -12.32 -1.288 -3.23 1 97.31 109 PHE B CA 1
ATOM 2078 C C . PHE B 1 109 ? -11.07 -2.16 -3.215 1 97.31 109 PHE B C 1
ATOM 2080 O O . PHE B 1 109 ? -10.578 -2.527 -2.146 1 97.31 109 PHE B O 1
ATOM 2087 N N . ILE B 1 110 ? -10.664 -2.514 -4.363 1 97.88 110 ILE B N 1
ATOM 2088 C CA . ILE B 1 110 ? -9.344 -3.086 -4.609 1 97.88 110 ILE B CA 1
ATOM 2089 C C . ILE B 1 110 ? -8.555 -2.178 -5.551 1 97.88 110 ILE B C 1
ATOM 2091 O O . ILE B 1 110 ? -9.086 -1.72 -6.566 1 97.88 110 ILE B O 1
ATOM 2095 N N . ARG B 1 111 ? -7.316 -1.919 -5.152 1 97.19 111 ARG B N 1
ATOM 2096 C CA . ARG B 1 111 ? -6.438 -1.102 -5.98 1 97.19 111 ARG B CA 1
ATOM 2097 C C . ARG B 1 111 ? -5.102 -1.801 -6.215 1 97.19 111 ARG B C 1
ATOM 2099 O O . ARG B 1 111 ? -4.754 -2.742 -5.496 1 97.19 111 ARG B O 1
ATOM 2106 N N . LEU B 1 112 ? -4.418 -1.375 -7.246 1 96.81 112 LEU B N 1
ATOM 2107 C CA . LEU B 1 112 ? -3.064 -1.849 -7.523 1 96.81 112 LEU B CA 1
ATOM 2108 C C . LEU B 1 112 ? -2.295 -0.834 -8.359 1 96.81 112 LEU B C 1
ATOM 2110 O O . LEU B 1 112 ? -2.891 0.071 -8.953 1 96.81 112 LEU B O 1
ATOM 2114 N N . ASN B 1 113 ? -1.052 -0.951 -8.281 1 95.5 113 ASN B N 1
ATOM 2115 C CA . ASN B 1 113 ? -0.145 -0.237 -9.172 1 95.5 113 ASN B CA 1
ATOM 2116 C C . ASN B 1 113 ? 0.586 -1.191 -10.109 1 95.5 113 ASN B C 1
ATOM 2118 O O . ASN B 1 113 ? 1.01 -2.273 -9.695 1 95.5 113 ASN B O 1
ATOM 2122 N N . SER B 1 114 ? 0.625 -0.854 -11.336 1 95.19 114 SER B N 1
ATOM 2123 C CA . SER B 1 114 ? 1.302 -1.639 -12.367 1 95.19 114 SER B CA 1
ATOM 2124 C C . SER B 1 114 ? 2.258 -0.774 -13.18 1 95.19 114 SER B C 1
ATOM 2126 O O . SER B 1 114 ? 1.9 0.326 -13.609 1 95.19 114 SER B O 1
ATOM 2128 N N . ALA B 1 115 ? 3.467 -1.319 -13.367 1 94.19 115 ALA B N 1
ATOM 2129 C CA . ALA B 1 115 ? 4.449 -0.584 -14.164 1 94.19 115 ALA B CA 1
ATOM 2130 C C . ALA B 1 115 ? 3.879 -0.206 -15.531 1 94.19 115 ALA B C 1
ATOM 2132 O O . ALA B 1 115 ? 3.162 -0.995 -16.156 1 94.19 115 ALA B O 1
ATOM 2133 N 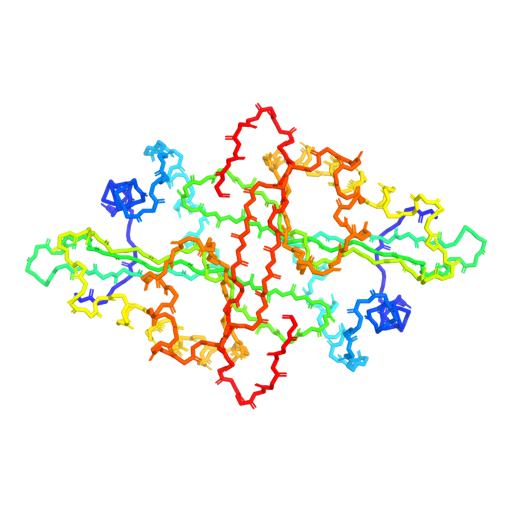N . SER B 1 116 ? 4.27 0.95 -16.031 1 93.88 116 SER B N 1
ATOM 2134 C CA . SER B 1 116 ? 3.67 1.521 -17.219 1 93.88 116 SER B CA 1
ATOM 2135 C C . SER B 1 116 ? 3.93 0.645 -18.438 1 93.88 116 SER B C 1
ATOM 2137 O O . SER B 1 116 ? 3.152 0.654 -19.406 1 93.88 116 SER B O 1
ATOM 2139 N N . HIS B 1 117 ? 4.98 -0.16 -18.391 1 93 117 HIS B N 1
ATOM 2140 C CA . HIS B 1 117 ? 5.336 -0.956 -19.562 1 93 117 HIS B CA 1
ATOM 2141 C C . HIS B 1 117 ? 4.566 -2.273 -19.594 1 93 117 HIS B C 1
ATOM 2143 O O . HIS B 1 117 ? 4.625 -3.014 -20.578 1 93 117 HIS B O 1
ATOM 2149 N N . ARG B 1 118 ? 3.807 -2.609 -18.562 1 93.69 118 ARG B N 1
ATOM 2150 C CA . ARG B 1 118 ? 3.105 -3.885 -18.453 1 93.69 118 ARG B CA 1
ATOM 2151 C C . ARG B 1 118 ? 1.747 -3.82 -19.156 1 93.69 118 ARG B C 1
ATOM 2153 O O . ARG B 1 118 ? 0.709 -3.982 -18.5 1 93.69 118 ARG B O 1
ATOM 2160 N N . LYS B 1 119 ? 1.773 -3.793 -20.5 1 95.38 119 LYS B N 1
ATOM 2161 C CA . LYS B 1 119 ? 0.576 -3.549 -21.297 1 95.38 119 LYS B CA 1
ATOM 2162 C C . LYS B 1 119 ? -0.397 -4.723 -21.203 1 95.38 119 LYS B C 1
ATOM 2164 O O . LYS B 1 119 ? -1.613 -4.523 -21.172 1 95.38 119 LYS B O 1
ATOM 2169 N N . GLU B 1 120 ? 0.141 -5.895 -21.156 1 95.44 120 GLU B N 1
ATOM 2170 C CA . GLU B 1 120 ? -0.72 -7.066 -21.047 1 95.44 120 GLU B CA 1
ATOM 2171 C C . GLU B 1 120 ? -1.456 -7.086 -19.703 1 95.44 120 GLU B C 1
ATOM 2173 O O . GLU B 1 120 ? -2.643 -7.414 -19.656 1 95.44 120 GLU B O 1
ATOM 2178 N N . ALA B 1 121 ? -0.734 -6.742 -18.625 1 95.88 121 ALA B N 1
ATOM 2179 C CA . ALA B 1 121 ? -1.369 -6.641 -17.312 1 95.88 121 ALA B CA 1
ATOM 2180 C C . ALA B 1 121 ? -2.467 -5.578 -17.328 1 95.88 121 ALA B C 1
ATOM 2182 O O . ALA B 1 121 ? -3.547 -5.793 -16.766 1 95.88 121 ALA B O 1
ATOM 2183 N N . HIS B 1 122 ? -2.213 -4.434 -18 1 97.25 122 HIS B N 1
ATOM 2184 C CA . HIS B 1 122 ? -3.195 -3.359 -18.078 1 97.25 122 HIS B CA 1
ATOM 2185 C C . HIS B 1 122 ? -4.48 -3.836 -18.75 1 97.25 122 HIS B C 1
ATOM 2187 O O . HIS B 1 122 ? -5.578 -3.592 -18.234 1 97.25 122 HIS B O 1
ATOM 2193 N N . ALA B 1 123 ? -4.309 -4.527 -19.859 1 97 123 ALA B N 1
ATOM 2194 C CA . ALA B 1 123 ? -5.465 -5.059 -20.562 1 97 123 ALA B CA 1
ATOM 2195 C C . ALA B 1 123 ? -6.238 -6.047 -19.703 1 97 123 ALA B C 1
ATOM 2197 O O . ALA B 1 123 ? -7.473 -6.051 -19.703 1 97 123 ALA B O 1
ATOM 2198 N N . PHE B 1 124 ? -5.523 -6.812 -18.984 1 97.88 124 PHE B N 1
ATOM 2199 C CA . PHE B 1 124 ? -6.105 -7.793 -18.078 1 97.88 124 PHE B CA 1
ATOM 2200 C C . PHE B 1 124 ? -7.004 -7.117 -17.047 1 97.88 124 PHE B C 1
ATOM 2202 O O . PHE B 1 124 ? -8.164 -7.5 -16.875 1 97.88 124 PHE B O 1
ATOM 2209 N N . TYR B 1 125 ? -6.512 -6.09 -16.375 1 98 125 TYR B N 1
ATOM 2210 C CA . TYR B 1 125 ? -7.258 -5.414 -15.32 1 98 125 TYR B CA 1
ATOM 2211 C C . TYR B 1 125 ? -8.43 -4.625 -15.898 1 98 125 TYR B C 1
ATOM 2213 O O . TYR B 1 125 ? -9.516 -4.602 -15.312 1 98 125 TYR B O 1
ATOM 2221 N N . ARG B 1 126 ? -8.227 -4.016 -17.062 1 97.12 126 ARG B N 1
ATOM 2222 C CA . ARG B 1 126 ? -9.305 -3.291 -17.734 1 97.12 126 ARG B CA 1
ATOM 2223 C C . ARG B 1 126 ? -10.461 -4.227 -18.078 1 97.12 126 ARG B C 1
ATOM 2225 O O . ARG B 1 126 ? -11.625 -3.871 -17.906 1 97.12 126 ARG B O 1
ATOM 2232 N N . ASN B 1 127 ? -10.125 -5.418 -18.516 1 97.44 127 ASN B N 1
ATOM 2233 C CA . ASN B 1 127 ? -11.125 -6.414 -18.875 1 97.44 127 ASN B CA 1
ATOM 2234 C C . ASN B 1 127 ? -11.93 -6.867 -17.656 1 97.44 127 ASN B C 1
ATOM 2236 O O . ASN B 1 127 ? -13.031 -7.398 -17.797 1 97.44 127 ASN B O 1
ATOM 2240 N N . LEU B 1 128 ? -11.383 -6.711 -16.5 1 97.31 128 LEU B N 1
ATOM 2241 C CA . LEU B 1 128 ? -12.055 -7.09 -15.266 1 97.31 128 LEU B CA 1
ATOM 2242 C C . LEU B 1 128 ? -12.648 -5.867 -14.57 1 97.31 128 LEU B C 1
ATOM 2244 O O . LEU B 1 128 ? -12.914 -5.898 -13.367 1 97.31 128 LEU B O 1
ATOM 2248 N N . ASP B 1 129 ? -12.711 -4.691 -15.289 1 95.81 129 ASP B N 1
ATOM 2249 C CA . ASP B 1 129 ? -13.469 -3.502 -14.914 1 95.81 129 ASP B CA 1
ATOM 2250 C C . ASP B 1 129 ? -12.711 -2.67 -13.883 1 95.81 129 ASP B C 1
ATOM 2252 O O . ASP B 1 129 ? -13.32 -2 -13.047 1 95.81 129 ASP B O 1
ATOM 2256 N N . TYR B 1 130 ? -11.422 -2.848 -13.852 1 96.94 130 TYR B N 1
ATOM 2257 C CA . TYR B 1 130 ? -10.602 -1.909 -13.094 1 96.94 130 TYR B CA 1
ATOM 2258 C C . TYR B 1 130 ? -10.352 -0.635 -13.891 1 96.94 130 TYR B C 1
ATOM 2260 O O . TYR B 1 130 ? -9.961 -0.693 -15.062 1 96.94 130 TYR B O 1
ATOM 2268 N N . ALA B 1 131 ? -10.578 0.449 -13.242 1 93.5 131 ALA B N 1
ATOM 2269 C CA . ALA B 1 131 ? -10.359 1.743 -13.883 1 93.5 131 ALA B CA 1
ATOM 2270 C C . ALA B 1 131 ? -8.914 2.201 -13.703 1 93.5 131 ALA B C 1
ATOM 2272 O O . ALA B 1 131 ? -8.32 2.02 -12.641 1 93.5 131 ALA B O 1
ATOM 2273 N N . ASP B 1 132 ? -8.32 2.725 -14.758 1 82.81 132 ASP B N 1
ATOM 2274 C CA . ASP B 1 132 ? -6.941 3.201 -14.734 1 82.81 132 ASP B CA 1
ATOM 2275 C C . ASP B 1 132 ? -6.863 4.676 -15.133 1 82.81 132 ASP B C 1
ATOM 2277 O O . ASP B 1 132 ? -6.859 5 -16.328 1 82.81 132 ASP B O 1
ATOM 2281 N N . ASP B 1 133 ? -6.926 5.551 -14.406 1 73.31 133 ASP B N 1
ATOM 2282 C CA . ASP B 1 133 ? -7.023 6.938 -14.852 1 73.31 133 ASP B CA 1
ATOM 2283 C C . ASP B 1 133 ? -5.855 7.766 -14.32 1 73.31 133 ASP B C 1
ATOM 2285 O O . ASP B 1 133 ? -5.75 8.961 -14.617 1 73.31 133 ASP B O 1
ATOM 2289 N N . LYS B 1 134 ? -4.973 7.074 -13.75 1 85.19 134 LYS B N 1
ATOM 2290 C CA . LYS B 1 134 ? -3.984 7.93 -13.102 1 85.19 134 LYS B CA 1
ATOM 2291 C C . LYS B 1 134 ? -2.574 7.371 -13.266 1 85.19 134 LYS B C 1
ATOM 2293 O O . LYS B 1 134 ? -2.328 6.199 -12.984 1 85.19 134 LYS B O 1
ATOM 2298 N N . THR B 1 135 ? -1.752 8.156 -13.914 1 93.06 135 THR B N 1
ATOM 2299 C CA . THR B 1 135 ? -0.33 7.832 -13.953 1 93.06 135 THR B CA 1
ATOM 2300 C C . THR B 1 135 ? 0.372 8.352 -12.695 1 93.06 135 THR B C 1
ATOM 2302 O O . THR B 1 135 ? 0.078 9.453 -12.227 1 93.06 135 THR B O 1
ATOM 2305 N N . GLN B 1 136 ? 1.243 7.469 -12.203 1 95.56 136 GLN B N 1
ATOM 2306 C CA . GLN B 1 136 ? 1.949 7.816 -10.977 1 95.56 136 GLN B CA 1
ATOM 2307 C C . GLN B 1 136 ? 3.439 7.508 -11.094 1 95.56 136 GLN B C 1
ATOM 2309 O O . GLN B 1 136 ? 3.857 6.77 -11.984 1 95.56 136 GLN B O 1
ATOM 2314 N N . LEU B 1 137 ? 4.195 8.164 -10.305 1 96.06 137 LEU B N 1
ATOM 2315 C CA . LEU B 1 137 ? 5.59 7.797 -10.078 1 96.06 137 LEU B CA 1
ATOM 2316 C C . LEU B 1 137 ? 5.754 7.059 -8.758 1 96.06 137 LEU B C 1
ATOM 2318 O O . LEU B 1 137 ? 5.172 7.457 -7.746 1 96.06 137 LEU B O 1
ATOM 2322 N N . ARG B 1 138 ? 6.461 5.973 -8.836 1 96.44 138 ARG B N 1
ATOM 2323 C CA . ARG B 1 138 ? 6.824 5.258 -7.613 1 96.44 138 ARG B CA 1
ATOM 2324 C C . ARG B 1 138 ? 8.148 5.766 -7.059 1 96.44 138 ARG B C 1
ATOM 2326 O O . ARG B 1 138 ? 9.141 5.859 -7.785 1 96.44 138 ARG B O 1
ATOM 2333 N N . PHE B 1 139 ? 8.188 6.18 -5.758 1 96.81 139 PHE B N 1
ATOM 2334 C CA . PHE B 1 139 ? 9.375 6.578 -5.02 1 96.81 139 PHE B CA 1
ATOM 2335 C C . PHE B 1 139 ? 9.734 5.539 -3.965 1 96.81 139 PHE B C 1
ATOM 2337 O O . PHE B 1 139 ? 8.852 4.949 -3.34 1 96.81 139 PHE B O 1
ATOM 2344 N N . ILE B 1 140 ? 11.055 5.32 -3.756 1 96.44 140 ILE B N 1
ATOM 2345 C CA . ILE B 1 140 ? 11.484 4.375 -2.732 1 96.44 140 ILE B CA 1
ATOM 2346 C C . ILE B 1 140 ? 12.797 4.844 -2.115 1 96.44 140 ILE B C 1
ATOM 2348 O O . ILE B 1 140 ? 13.656 5.391 -2.811 1 96.44 140 ILE B O 1
ATOM 2352 N N . LYS B 1 141 ? 12.969 4.75 -0.876 1 96.75 141 LYS B N 1
ATOM 2353 C CA . LYS B 1 141 ? 14.219 4.965 -0.142 1 96.75 141 LYS B CA 1
ATOM 2354 C C . LYS B 1 141 ? 14.562 3.752 0.717 1 96.75 141 LYS B C 1
ATOM 2356 O O . LYS B 1 141 ? 13.789 3.361 1.592 1 96.75 141 LYS B O 1
ATOM 2361 N N . ASN B 1 142 ? 15.664 3.096 0.453 1 96.44 142 ASN B N 1
ATOM 2362 C CA . ASN B 1 142 ? 16.172 1.995 1.27 1 96.44 142 ASN B CA 1
ATOM 2363 C C . ASN B 1 142 ? 16.781 2.498 2.574 1 96.44 142 ASN B C 1
ATOM 2365 O O . ASN B 1 142 ? 17.562 3.451 2.57 1 96.44 142 ASN B O 1
ATOM 2369 N N . LEU B 1 143 ? 16.422 1.843 3.668 1 96.56 143 LEU B N 1
ATOM 2370 C CA . LEU B 1 143 ? 16.797 2.367 4.98 1 96.56 143 LEU B CA 1
ATOM 2371 C C . LEU B 1 143 ? 17.859 1.501 5.629 1 96.56 143 LEU B C 1
ATOM 2373 O O . LEU B 1 143 ? 18.516 1.924 6.59 1 96.56 143 LEU B O 1
ATOM 2377 N N . GLN B 1 144 ? 18 0.224 5.234 1 90.69 144 GLN B N 1
ATOM 2378 C CA . GLN B 1 144 ? 18.922 -0.712 5.875 1 90.69 144 GLN B CA 1
ATOM 2379 C C . GLN B 1 144 ? 20.109 -1.028 4.973 1 90.69 144 GLN B C 1
ATOM 2381 O O . GLN B 1 144 ? 20.844 -1.974 5.227 1 90.69 144 GLN B O 1
ATOM 2386 N N . GLY B 1 145 ? 20.375 -0.287 4.035 1 81.56 145 GLY B N 1
ATOM 2387 C CA . GLY B 1 145 ? 21.516 -0.525 3.17 1 81.56 145 GLY B CA 1
ATOM 2388 C C . GLY B 1 145 ? 21.234 -1.541 2.078 1 81.56 145 GLY B C 1
ATOM 2389 O O . GLY B 1 145 ? 22.125 -1.854 1.274 1 81.56 145 GLY B O 1
ATOM 2390 N N . ASP B 1 146 ? 20.031 -2.186 2.127 1 74.44 146 ASP B N 1
ATOM 2391 C CA . ASP B 1 146 ? 19.672 -3.129 1.076 1 74.44 146 ASP B CA 1
ATOM 2392 C C . ASP B 1 146 ? 19.172 -2.398 -0.172 1 74.44 146 ASP B C 1
ATOM 2394 O O . ASP B 1 146 ? 18.875 -1.203 -0.12 1 74.44 146 ASP B O 1
ATOM 2398 N N . ASP B 1 147 ? 19.297 -3.162 -1.31 1 76.19 147 ASP B N 1
ATOM 2399 C CA . ASP B 1 147 ? 18.812 -2.584 -2.557 1 76.19 147 ASP B CA 1
ATOM 2400 C C . ASP B 1 147 ? 17.469 -3.207 -2.961 1 76.19 147 ASP B C 1
ATOM 2402 O O . ASP B 1 147 ? 17.453 -4.227 -3.654 1 76.19 147 ASP B O 1
ATOM 2406 N N . ASN B 1 148 ? 16.516 -2.65 -2.441 1 74.88 148 ASN B N 1
ATOM 2407 C CA . ASN B 1 148 ? 15.18 -3.057 -2.877 1 74.88 148 ASN B CA 1
ATOM 2408 C C . ASN B 1 148 ? 14.695 -2.211 -4.051 1 74.88 148 ASN B C 1
ATOM 2410 O O . ASN B 1 148 ? 14.797 -0.983 -4.02 1 74.88 148 ASN B O 1
ATOM 2414 N N . ASP B 1 149 ? 14.414 -2.898 -5.23 1 67.56 149 ASP B N 1
ATOM 2415 C CA . ASP B 1 149 ? 13.93 -2.174 -6.398 1 67.56 149 ASP B CA 1
ATOM 2416 C C . ASP B 1 149 ? 12.734 -2.891 -7.031 1 67.56 149 ASP B C 1
ATOM 2418 O O . ASP B 1 149 ? 12.781 -3.26 -8.203 1 67.56 149 ASP B O 1
ATOM 2422 N N . PHE B 1 150 ? 11.781 -3.088 -6.285 1 70.06 150 PHE B N 1
ATOM 2423 C CA . PHE B 1 150 ? 10.648 -3.76 -6.898 1 70.06 150 PHE B CA 1
ATOM 2424 C C . PHE B 1 150 ? 9.656 -2.746 -7.457 1 70.06 150 PHE B C 1
ATOM 2426 O O . PHE B 1 150 ? 9.68 -1.573 -7.082 1 70.06 150 PHE B O 1
#

Sequence (300 aa):
MLRPLSKTDCPMLQEINAKALGYLVSLDLLERQYERLIEDCHHYFLAYADKDTNQLLGYVHAERYETLYASDGLNLLGLAVLPAYQRRGIGSALLRALESQARQEGIAFIRLNSASHRKEAHAFYRNLDYADDKTQLRFIKNLQGDDNDFMLRPLSKTDCPMLQEINAKALGYLVSLDLLERQYERLIEDCHHYFLAYADKDTNQLLGYVHAERYETLYASDGLNLLGLAVLPAYQRRGIGSALLRALESQARQEGIAFIRLNSASHRKEAHAFYRNLDYADDKTQLRFIKNLQGDDNDF

InterPro domains:
  IPR000182 GNAT domain [PF00583] (26-129)
  IPR000182 GNAT domain [PS51186] (1-150)
  IPR016181 Acyl-CoA N-acyltransferase [SSF55729] (1-139)
  IPR050832 Bacterial Acetyltransferase [PTHR43877] (3-134)

Organism: Streptococcus pyogenes serotype M1 (NCBI:txid301447)

Foldseek 3Di:
DKDFDDLVLLVVVQVQCCQWVVDHDDSVVSSVCCVVVSPPPQKDKMFDADPPPRHTFWMWIWGWDDDPPDFIAIETPDTTGHPVCPPVCRSVVRVVVVVVVCVVVVHDYYDYDDDPVPVVVVVVCVVVVDDDDDDDDDDDDDDPPDDDDD/DKDFDDLVLLVVVQVQCCQWVVDHDDSVVSSVCCVVVSPPPQKDKMFDADPPPRHTFWMWIWGWDDDPPDFIAIETPDTTGHPVCPPVCPSVVRVVVVVVVCVVVVHDYYDYDDDPVPVVVVVVVVVVVDDDDDDDDDDDDDDPPDDDDD